Protein AF-A0A9E3A1I5-F1 (afdb_monomer)

Sequence (188 aa):
MTVARWSWLGDRLAIDVANTVRRRGWRYVELITSPEDLRTWLEHERNRLAIPAPVDAALVSRFLPVRDHVLGVLRAAAAGEGLPAAEVRAINELAIAAPTVRLLGSRPGHQLTWPVTAADPATRLCADIAAATIDLLTGSDATAVALCDAPGCGQLYLRGRPNQQWCNPHCGTRARSQRHAERLSGQT

Secondary structure (DSSP, 8-state):
--PPTTTT--S-HHHHHHTTEEEETTEEEES--SHHHHHHHHHHTTTTSPPPSS--HHHHHHHHHHHHHHHHHHHHHHHTPPPPHHHHHHHHHHHHHS-EEEEE-SSTT-EEEEESS---HHHHHHHHHHHHHHHHHHSTTGGGEEE--STT---EEE-SSTT--SSSHHHHHHHHHHHHHHHHHT--

Mean predicted aligned error: 4.44 Å

Radius of gyration: 18.32 Å; Cα contacts (8 Å, |Δi|>4): 251; chains: 1; bounding box: 61×36×47 Å

Structure (mmCIF, N/CA/C/O backbone):
data_AF-A0A9E3A1I5-F1
#
_entry.id   AF-A0A9E3A1I5-F1
#
loop_
_atom_site.group_PDB
_atom_site.id
_atom_site.type_symbol
_atom_site.label_atom_id
_atom_site.label_alt_id
_atom_site.label_comp_id
_atom_site.label_asym_id
_atom_site.label_entity_id
_atom_site.label_seq_id
_atom_site.pdbx_PDB_ins_code
_atom_site.Cartn_x
_atom_site.Cartn_y
_atom_site.Cartn_z
_atom_site.occupancy
_atom_site.B_iso_or_equiv
_atom_site.auth_seq_id
_atom_site.auth_comp_id
_atom_site.auth_asym_id
_atom_site.auth_atom_id
_atom_site.pdbx_PDB_model_num
ATOM 1 N N . MET A 1 1 ? -20.176 18.904 -4.823 1.00 37.84 1 MET A N 1
ATOM 2 C CA . MET A 1 1 ? -18.699 18.849 -4.802 1.00 37.84 1 MET A CA 1
ATOM 3 C C . MET A 1 1 ? -18.282 17.401 -4.975 1.00 37.84 1 MET A C 1
ATOM 5 O O . MET A 1 1 ? -18.520 16.603 -4.076 1.00 37.84 1 MET A O 1
ATOM 9 N N . THR A 1 2 ? -17.762 17.035 -6.144 1.00 41.56 2 THR A N 1
ATOM 10 C CA . THR A 1 2 ? -17.243 15.685 -6.397 1.00 41.56 2 THR A CA 1
ATOM 11 C C . THR A 1 2 ? -16.003 15.498 -5.530 1.00 41.56 2 THR A C 1
ATOM 13 O O . THR A 1 2 ? -15.029 16.227 -5.695 1.00 41.56 2 THR A O 1
ATOM 16 N N . VAL A 1 3 ? -16.055 14.593 -4.552 1.00 57.12 3 VAL A N 1
ATOM 17 C CA . VAL A 1 3 ? -14.871 14.239 -3.759 1.00 57.12 3 VAL A CA 1
ATOM 18 C C . VAL A 1 3 ? -13.841 13.675 -4.732 1.00 57.12 3 VAL A C 1
ATOM 20 O O . VAL A 1 3 ? -14.154 12.734 -5.464 1.00 57.12 3 VAL A O 1
ATOM 23 N N . ALA A 1 4 ? -12.653 14.281 -4.787 1.00 70.81 4 ALA A N 1
ATOM 24 C CA . ALA A 1 4 ? -11.596 13.828 -5.679 1.00 70.81 4 ALA A CA 1
ATOM 25 C C . ALA A 1 4 ? -11.301 12.343 -5.420 1.00 70.81 4 ALA A C 1
ATOM 27 O O . ALA A 1 4 ? -11.264 11.883 -4.274 1.00 70.81 4 ALA A O 1
ATOM 28 N N . ARG A 1 5 ? -11.122 11.570 -6.493 1.00 79.56 5 ARG A N 1
ATOM 29 C CA . ARG A 1 5 ? -10.737 10.164 -6.378 1.00 79.56 5 ARG A CA 1
ATOM 30 C C . ARG A 1 5 ? -9.429 10.079 -5.581 1.00 79.56 5 ARG A C 1
ATOM 32 O O . ARG A 1 5 ? -8.553 10.913 -5.778 1.00 79.56 5 ARG A O 1
ATOM 39 N N . TRP A 1 6 ? -9.332 9.110 -4.670 1.00 87.69 6 TRP A N 1
ATOM 40 C CA . TRP A 1 6 ? -8.178 8.909 -3.778 1.00 87.69 6 TRP A CA 1
ATOM 41 C C . TRP A 1 6 ? -7.951 9.983 -2.705 1.00 87.69 6 TRP A C 1
ATOM 43 O O . TRP A 1 6 ? -6.981 9.891 -1.970 1.00 87.69 6 TRP A O 1
ATOM 53 N N . SER A 1 7 ? -8.863 10.942 -2.504 1.00 83.31 7 SER A N 1
ATOM 54 C CA . SER A 1 7 ? -8.684 12.027 -1.516 1.00 83.31 7 SER A CA 1
ATOM 55 C C . SER A 1 7 ? -8.570 11.587 -0.046 1.00 83.31 7 SER A C 1
ATOM 57 O O . SER A 1 7 ? -8.461 12.431 0.837 1.00 83.31 7 SER A O 1
ATOM 59 N N . TRP A 1 8 ? -8.734 10.296 0.240 1.00 83.44 8 TRP A N 1
ATOM 60 C CA . TRP A 1 8 ? -8.582 9.711 1.573 1.00 83.44 8 TRP A CA 1
ATOM 61 C C . TRP A 1 8 ? -7.213 9.052 1.781 1.00 83.44 8 TRP A C 1
ATOM 63 O O . TRP A 1 8 ? -6.978 8.518 2.862 1.00 83.44 8 TRP A O 1
ATOM 73 N N . LEU A 1 9 ? -6.376 9.019 0.742 1.00 87.94 9 LEU A N 1
ATOM 74 C CA . LEU A 1 9 ? -5.001 8.535 0.782 1.00 87.94 9 LEU A CA 1
ATOM 75 C C . LEU A 1 9 ? -4.050 9.665 1.201 1.00 87.94 9 LEU A C 1
ATOM 77 O O . LEU A 1 9 ? -4.444 10.834 1.259 1.00 87.94 9 LEU A O 1
ATOM 81 N N . GLY A 1 10 ? -2.805 9.303 1.504 1.00 86.06 10 GLY A N 1
ATOM 82 C CA . GLY A 1 10 ? -1.759 10.235 1.937 1.00 86.06 10 GLY A CA 1
ATOM 83 C C . GLY A 1 10 ? -0.914 9.730 3.107 1.00 86.06 10 GLY A C 1
ATOM 84 O O . GLY A 1 10 ? -0.158 10.511 3.685 1.00 86.06 10 GLY A O 1
ATOM 85 N N . ASP A 1 11 ? -1.053 8.453 3.471 1.00 91.50 11 ASP A N 1
ATOM 86 C CA . ASP A 1 11 ? -0.250 7.793 4.501 1.00 91.50 11 ASP A CA 1
ATOM 87 C C . ASP A 1 11 ? 1.075 7.275 3.892 1.00 91.50 11 ASP A C 1
ATOM 89 O O . ASP A 1 11 ? 1.616 7.838 2.941 1.00 91.50 11 ASP A O 1
ATOM 93 N N . ARG A 1 12 ? 1.676 6.212 4.438 1.00 96.19 12 ARG A N 1
ATOM 94 C CA . ARG A 1 12 ? 2.795 5.511 3.786 1.00 96.19 12 ARG A CA 1
ATOM 95 C C . ARG A 1 12 ? 2.299 4.762 2.547 1.00 96.19 12 ARG A C 1
ATOM 97 O O . ARG A 1 12 ? 1.188 4.242 2.551 1.00 96.19 12 ARG A O 1
ATOM 104 N N . LEU A 1 13 ? 3.152 4.626 1.526 1.00 97.81 13 LEU A N 1
ATOM 105 C CA . LEU A 1 13 ? 2.779 4.010 0.244 1.00 97.81 13 LEU A CA 1
ATOM 106 C C . LEU A 1 13 ? 2.103 2.638 0.410 1.00 97.81 13 LEU A C 1
ATOM 108 O O . LEU A 1 13 ? 1.086 2.381 -0.219 1.00 97.81 13 LEU A O 1
ATOM 112 N N . ALA A 1 14 ? 2.621 1.774 1.287 1.00 98.44 14 ALA A N 1
ATOM 113 C CA . ALA A 1 14 ? 2.035 0.456 1.534 1.00 98.44 14 ALA A CA 1
ATOM 114 C C . ALA A 1 14 ? 0.583 0.527 2.057 1.00 98.44 14 ALA A C 1
ATOM 116 O O . ALA A 1 14 ? -0.264 -0.274 1.661 1.00 98.44 14 ALA A O 1
ATOM 117 N N . ILE A 1 15 ? 0.268 1.515 2.902 1.00 98.25 15 ILE A N 1
ATOM 118 C CA . ILE A 1 15 ? -1.100 1.757 3.384 1.00 98.25 15 ILE A CA 1
ATOM 119 C C . ILE A 1 15 ? -1.977 2.264 2.241 1.00 98.25 15 ILE A C 1
ATOM 121 O O . ILE A 1 15 ? -3.103 1.793 2.081 1.00 98.25 15 ILE A O 1
ATOM 125 N N . ASP A 1 16 ? -1.461 3.181 1.423 1.00 97.75 16 ASP A N 1
ATOM 126 C CA . ASP A 1 16 ? -2.210 3.737 0.298 1.00 97.75 16 ASP A CA 1
ATOM 127 C C . ASP A 1 16 ? -2.512 2.677 -0.776 1.00 97.75 16 ASP A C 1
ATOM 129 O O . ASP A 1 16 ? -3.638 2.616 -1.273 1.00 97.75 16 ASP A O 1
ATOM 133 N N . VAL A 1 17 ? -1.565 1.765 -1.041 1.00 98.25 17 VAL A N 1
ATOM 134 C CA . VAL A 1 17 ? -1.762 0.556 -1.860 1.00 98.25 17 VAL A CA 1
ATOM 135 C C . VAL A 1 17 ? -2.887 -0.302 -1.285 1.00 98.25 17 VAL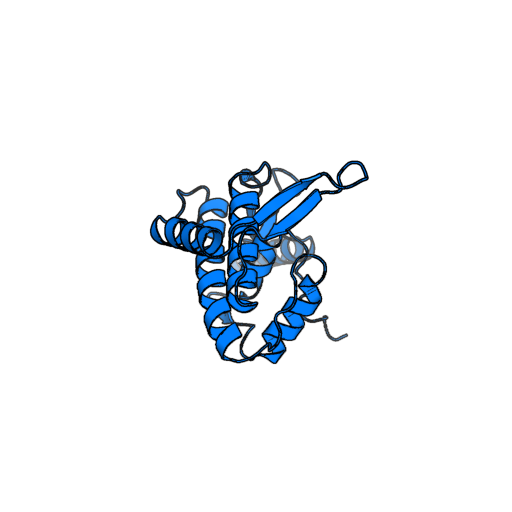 A C 1
ATOM 137 O O . VAL A 1 17 ? -3.849 -0.609 -1.990 1.00 98.25 17 VAL A O 1
ATOM 140 N N . ALA A 1 18 ? -2.816 -0.666 -0.001 1.00 97.62 18 ALA A N 1
ATOM 141 C CA . ALA A 1 18 ? -3.824 -1.510 0.640 1.00 97.62 18 ALA A CA 1
ATOM 142 C C . ALA A 1 18 ? -5.220 -0.860 0.669 1.00 97.62 18 ALA A C 1
ATOM 144 O O . ALA A 1 18 ? -6.232 -1.556 0.604 1.00 97.62 18 ALA A O 1
ATOM 145 N N . ASN A 1 19 ? -5.288 0.472 0.716 1.00 96.62 19 ASN A N 1
ATOM 146 C CA . ASN A 1 19 ? -6.527 1.250 0.714 1.00 96.62 19 ASN A CA 1
ATOM 147 C C . ASN A 1 19 ? -7.083 1.551 -0.693 1.00 96.62 19 ASN A C 1
ATOM 149 O O . ASN A 1 19 ? -8.077 2.285 -0.809 1.00 96.62 19 ASN A O 1
ATOM 153 N N . THR A 1 20 ? -6.509 0.968 -1.754 1.00 96.25 20 THR A N 1
ATOM 154 C CA . THR A 1 20 ? -7.151 0.921 -3.083 1.00 96.25 20 THR A CA 1
ATOM 155 C C . THR A 1 20 ? -8.377 0.008 -3.106 1.00 96.25 20 THR A C 1
ATOM 157 O O . THR A 1 20 ? -9.238 0.164 -3.965 1.00 96.25 20 THR A O 1
ATOM 160 N N . VAL A 1 21 ? -8.548 -0.849 -2.095 1.00 92.88 21 VAL A N 1
ATOM 161 C CA . VAL A 1 21 ? -9.819 -1.512 -1.795 1.00 92.88 21 VAL A CA 1
ATOM 162 C C . VAL A 1 21 ? -10.472 -0.883 -0.581 1.00 92.88 21 VAL A C 1
ATOM 164 O O . VAL A 1 21 ? -9.821 -0.548 0.409 1.00 92.88 21 VAL A O 1
ATOM 167 N N . ARG A 1 22 ? -11.795 -0.725 -0.627 1.00 87.62 22 ARG A N 1
ATOM 168 C CA . ARG A 1 22 ? -12.538 -0.089 0.466 1.00 87.62 22 ARG A CA 1
ATOM 169 C C . ARG A 1 22 ? -13.558 -1.013 1.076 1.00 87.62 22 ARG A C 1
ATOM 171 O O . ARG A 1 22 ? -14.349 -1.632 0.375 1.00 87.62 22 ARG A O 1
ATOM 178 N N . ARG A 1 23 ? -13.626 -1.017 2.403 1.00 84.19 23 ARG A N 1
ATOM 179 C CA . ARG A 1 23 ? -14.747 -1.627 3.108 1.00 84.19 23 ARG A CA 1
ATOM 180 C C . ARG A 1 23 ? -15.989 -0.738 2.970 1.00 84.19 23 ARG A C 1
ATOM 182 O O . ARG A 1 23 ? -15.947 0.456 3.251 1.00 84.19 23 ARG A O 1
ATOM 189 N N . ARG A 1 24 ? -17.107 -1.326 2.548 1.00 81.12 24 ARG A N 1
ATOM 190 C CA . ARG A 1 24 ? -18.456 -0.749 2.589 1.00 81.12 24 ARG A CA 1
ATOM 191 C C . ARG A 1 24 ? -19.369 -1.722 3.330 1.00 81.12 24 ARG A C 1
ATOM 193 O O . ARG A 1 24 ? -19.697 -2.795 2.826 1.00 81.12 24 ARG A O 1
ATOM 200 N N . GLY A 1 25 ? -19.739 -1.371 4.561 1.00 79.75 25 GLY A N 1
ATOM 201 C CA . GLY A 1 25 ? -20.407 -2.307 5.469 1.00 79.75 25 GLY A CA 1
ATOM 202 C C . GLY A 1 25 ? -19.498 -3.499 5.786 1.00 79.75 25 GLY A C 1
ATOM 203 O O . GLY A 1 25 ? -18.413 -3.313 6.335 1.00 79.75 25 GLY A O 1
ATOM 204 N N . TRP A 1 26 ? -19.922 -4.708 5.418 1.00 73.44 26 TRP A N 1
ATOM 205 C CA . TRP A 1 26 ? -19.154 -5.952 5.587 1.00 73.44 26 TRP A CA 1
ATOM 206 C C . TRP A 1 26 ? -18.423 -6.413 4.322 1.00 73.44 26 TRP A C 1
ATOM 208 O O . TRP A 1 26 ? -17.750 -7.437 4.343 1.00 73.44 26 TRP A O 1
ATOM 218 N N . ARG A 1 27 ? -18.549 -5.676 3.212 1.00 82.44 27 ARG A N 1
ATOM 219 C CA . ARG A 1 27 ? -17.971 -6.061 1.920 1.00 82.44 27 ARG A CA 1
ATOM 220 C C . ARG A 1 27 ? -16.782 -5.181 1.575 1.00 82.44 27 ARG A C 1
ATOM 222 O O . ARG A 1 27 ? -16.821 -3.975 1.806 1.00 82.44 27 ARG A O 1
ATOM 229 N N . TYR A 1 28 ? -15.749 -5.776 0.994 1.00 83.75 28 TYR A N 1
ATOM 230 C CA . TYR A 1 28 ? -14.668 -5.038 0.352 1.00 83.75 28 TYR A CA 1
ATOM 231 C C . TYR A 1 28 ? -15.035 -4.780 -1.111 1.00 83.75 28 TYR A C 1
ATOM 233 O O . TYR A 1 28 ? -15.529 -5.669 -1.798 1.00 83.75 28 TYR A O 1
ATOM 241 N N . VAL A 1 29 ? -14.855 -3.539 -1.551 1.00 90.94 29 VAL A N 1
ATOM 242 C CA . VAL A 1 29 ? -15.164 -3.054 -2.894 1.00 90.94 29 VAL A CA 1
ATOM 243 C C . VAL A 1 29 ? -13.854 -2.687 -3.567 1.00 90.94 29 VAL A C 1
ATOM 245 O O . VAL A 1 29 ? -13.142 -1.806 -3.076 1.00 90.94 29 VAL A O 1
ATOM 248 N N . GLU A 1 30 ? -13.562 -3.376 -4.666 1.00 94.25 30 GLU A N 1
ATOM 249 C CA . GLU A 1 30 ? -12.444 -3.068 -5.555 1.00 94.25 30 GLU A CA 1
ATOM 250 C C . GLU A 1 30 ? -12.663 -1.706 -6.224 1.00 94.25 30 GLU A C 1
ATOM 252 O O . GLU A 1 30 ? -13.766 -1.418 -6.695 1.00 94.25 30 GLU A O 1
ATOM 257 N N . LEU A 1 31 ? -11.634 -0.857 -6.241 1.00 95.00 31 LEU A N 1
ATOM 258 C CA . LEU A 1 31 ? -11.683 0.459 -6.889 1.00 95.00 31 LEU A CA 1
ATOM 259 C C . LEU A 1 31 ? -10.774 0.558 -8.114 1.00 95.00 31 LEU A C 1
ATOM 261 O O . LEU A 1 31 ? -10.863 1.553 -8.835 1.00 95.00 31 LEU A O 1
ATOM 265 N N . ILE A 1 32 ? -9.910 -0.429 -8.337 1.00 96.62 32 ILE A N 1
ATOM 266 C CA . ILE A 1 32 ? -9.092 -0.602 -9.531 1.00 96.62 32 ILE A CA 1
ATOM 267 C C . ILE A 1 32 ? -9.750 -1.680 -10.396 1.00 96.62 32 ILE A C 1
ATOM 269 O O . ILE A 1 32 ? -9.406 -2.857 -10.346 1.00 96.62 32 ILE A O 1
ATOM 273 N N . THR A 1 33 ? -10.749 -1.269 -11.174 1.00 95.50 33 THR A N 1
ATOM 274 C CA . THR A 1 33 ? -11.531 -2.159 -12.053 1.00 95.50 33 THR A CA 1
ATOM 275 C C . THR A 1 33 ? -11.106 -2.072 -13.517 1.00 95.50 33 THR A C 1
ATOM 277 O O . THR A 1 33 ? -11.524 -2.880 -14.343 1.00 95.50 33 THR A O 1
ATOM 280 N N . SER A 1 34 ? -10.265 -1.092 -13.846 1.00 96.62 34 SER A N 1
ATOM 281 C CA . SER A 1 34 ? -9.776 -0.818 -15.191 1.00 96.62 34 SER A CA 1
ATOM 282 C C . SER A 1 34 ? -8.353 -0.239 -15.165 1.00 96.62 34 SER A C 1
ATOM 284 O O . SER A 1 34 ? -7.902 0.265 -14.132 1.00 96.62 34 SER A O 1
ATOM 286 N N . PRO A 1 35 ? -7.637 -0.238 -16.303 1.00 98.12 35 PRO A N 1
ATOM 287 C CA . PRO A 1 35 ? -6.328 0.410 -16.398 1.00 98.12 35 PRO A CA 1
ATOM 288 C C . PRO A 1 35 ? -6.363 1.916 -16.109 1.00 98.12 35 PRO A C 1
ATOM 290 O O . PRO A 1 35 ? -5.408 2.457 -15.560 1.00 98.12 35 PRO A O 1
ATOM 293 N N . GLU A 1 36 ? -7.467 2.598 -16.428 1.00 97.19 36 GLU A N 1
ATOM 294 C CA . GLU A 1 36 ? -7.631 4.031 -16.143 1.00 97.19 36 GLU A CA 1
ATOM 295 C C . GLU A 1 36 ? -7.731 4.308 -14.637 1.00 97.19 36 GLU A C 1
ATOM 297 O O . GLU A 1 36 ? -7.201 5.300 -14.131 1.00 97.19 36 GLU A O 1
ATOM 302 N N . ASP A 1 37 ? -8.349 3.389 -13.892 1.00 96.88 37 ASP A N 1
ATOM 303 C CA . ASP A 1 37 ? -8.403 3.457 -12.435 1.00 96.88 37 ASP A CA 1
ATOM 304 C C . ASP A 1 37 ? -7.004 3.371 -11.821 1.00 96.88 37 ASP A C 1
ATOM 306 O O . ASP A 1 37 ? -6.652 4.188 -10.964 1.00 96.88 37 ASP A O 1
ATOM 310 N N . LEU A 1 38 ? -6.203 2.411 -12.301 1.00 97.69 38 LEU A N 1
ATOM 311 C CA . LEU A 1 38 ? -4.818 2.239 -11.875 1.00 97.69 38 LEU A CA 1
ATOM 312 C C . LEU A 1 38 ? -3.964 3.440 -12.268 1.00 97.69 38 LEU A C 1
ATOM 314 O O . LEU A 1 38 ? -3.196 3.925 -11.445 1.00 97.69 38 LEU A O 1
ATOM 318 N N . ARG A 1 39 ? -4.136 3.9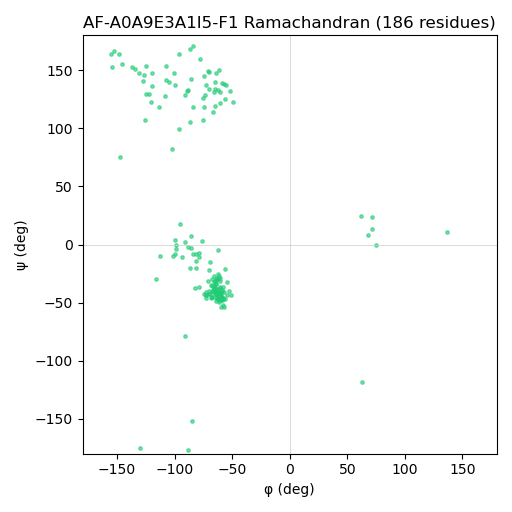70 -13.484 1.00 97.56 39 ARG A N 1
ATOM 319 C CA . ARG A 1 39 ? -3.442 5.179 -13.941 1.00 97.56 39 ARG A CA 1
ATOM 320 C C . ARG A 1 39 ? -3.732 6.363 -13.029 1.00 97.56 39 ARG A C 1
ATOM 322 O O . ARG A 1 39 ? -2.806 7.036 -12.595 1.00 97.56 39 ARG A O 1
ATOM 329 N N . THR A 1 40 ? -5.002 6.580 -12.689 1.00 96.88 40 THR A N 1
ATOM 330 C CA . THR A 1 40 ? -5.405 7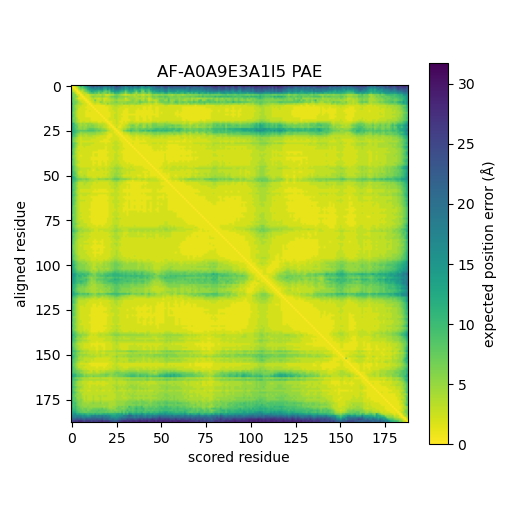.681 -11.803 1.00 96.88 40 THR A CA 1
ATOM 331 C C . THR A 1 40 ? -4.792 7.532 -10.407 1.00 96.88 40 THR A C 1
ATOM 333 O O . THR A 1 40 ? -4.420 8.526 -9.789 1.00 96.88 40 THR A O 1
ATOM 336 N N . TRP A 1 41 ? -4.698 6.303 -9.888 1.00 97.31 41 TRP A N 1
ATOM 337 C CA . TRP A 1 41 ? -4.023 6.041 -8.614 1.00 97.31 41 TRP A CA 1
ATOM 338 C C . TRP A 1 41 ? -2.506 6.257 -8.715 1.00 97.31 41 TRP A C 1
ATOM 340 O O . TRP A 1 41 ? -1.940 6.966 -7.893 1.00 97.31 41 TRP A O 1
ATOM 350 N N . LEU A 1 42 ? -1.850 5.751 -9.761 1.00 97.38 42 LEU A N 1
ATOM 351 C CA . LEU A 1 42 ? -0.415 5.955 -9.988 1.00 97.38 42 LEU A CA 1
ATOM 352 C C . LEU A 1 42 ? -0.050 7.439 -10.143 1.00 97.38 42 LEU A C 1
ATOM 354 O O . LEU A 1 42 ? 0.980 7.869 -9.638 1.00 97.38 42 LEU A O 1
ATOM 358 N N . GLU A 1 43 ? -0.907 8.239 -10.780 1.00 96.06 43 GLU A N 1
ATOM 359 C CA . GLU A 1 43 ? -0.735 9.695 -10.852 1.00 96.06 43 GLU A CA 1
ATOM 360 C C . GLU A 1 43 ? -0.861 10.372 -9.483 1.00 96.06 43 GLU A C 1
ATOM 362 O O . GLU A 1 43 ? -0.128 11.318 -9.197 1.00 96.06 43 GLU A O 1
ATOM 367 N N . HIS A 1 44 ? -1.735 9.876 -8.602 1.00 95.75 44 HIS A N 1
ATOM 368 C CA . HIS A 1 44 ? -1.777 10.325 -7.208 1.00 95.75 44 HIS A CA 1
ATOM 369 C C . HIS A 1 44 ? -0.470 9.983 -6.467 1.00 95.75 44 HIS A C 1
ATOM 371 O O . HIS A 1 44 ? 0.017 10.765 -5.652 1.00 95.75 44 HIS A O 1
ATOM 377 N N . GLU A 1 45 ? 0.138 8.850 -6.818 1.00 96.38 45 GLU A N 1
ATOM 378 C CA . GLU A 1 45 ? 1.359 8.304 -6.224 1.00 96.38 45 GLU A CA 1
ATOM 379 C C . GLU A 1 45 ? 2.670 8.742 -6.892 1.00 96.38 45 GLU A C 1
ATOM 381 O O . GLU A 1 45 ? 3.748 8.324 -6.466 1.00 96.38 45 GLU A O 1
ATOM 386 N N . ARG A 1 46 ? 2.621 9.609 -7.908 1.00 94.56 46 ARG A N 1
ATOM 387 C CA . ARG A 1 46 ? 3.758 9.949 -8.789 1.00 94.56 46 ARG A CA 1
ATOM 388 C C . ARG A 1 46 ? 5.020 10.474 -8.097 1.00 94.56 46 ARG A C 1
ATOM 390 O O . ARG A 1 46 ? 6.099 10.451 -8.677 1.00 94.56 46 ARG A O 1
ATOM 397 N N . ASN A 1 47 ? 4.892 10.985 -6.872 1.00 91.88 47 ASN A N 1
ATOM 398 C CA . ASN A 1 47 ? 6.030 11.454 -6.072 1.00 91.88 47 ASN A CA 1
ATOM 399 C C . ASN A 1 47 ? 6.764 10.308 -5.353 1.00 91.88 47 ASN A C 1
ATOM 401 O O . ASN A 1 47 ? 7.857 10.513 -4.830 1.00 91.88 47 ASN A O 1
ATOM 405 N N . ARG A 1 48 ? 6.148 9.124 -5.284 1.00 93.25 48 ARG A N 1
ATOM 406 C CA . ARG A 1 48 ? 6.636 7.925 -4.589 1.00 93.25 48 ARG A CA 1
ATOM 407 C C . ARG A 1 48 ? 6.916 6.774 -5.552 1.00 93.25 48 ARG A C 1
ATOM 409 O O . ARG A 1 48 ? 7.794 5.965 -5.272 1.00 93.25 48 ARG A O 1
ATOM 416 N N . LEU A 1 49 ? 6.193 6.713 -6.670 1.00 95.00 49 LEU A N 1
ATOM 417 C CA . LEU A 1 49 ? 6.300 5.658 -7.672 1.00 95.00 49 LEU A CA 1
ATOM 418 C C . LEU A 1 49 ? 6.518 6.228 -9.071 1.00 95.00 49 LEU A C 1
ATOM 420 O O . LEU A 1 49 ? 5.880 7.201 -9.472 1.00 95.00 49 LEU A O 1
ATOM 424 N N . ALA A 1 50 ? 7.374 5.561 -9.843 1.00 93.44 50 ALA A N 1
ATOM 425 C CA . ALA A 1 50 ? 7.418 5.757 -11.284 1.00 93.44 50 ALA A CA 1
ATOM 426 C C . ALA A 1 50 ? 6.178 5.115 -11.924 1.00 93.44 50 ALA A C 1
ATOM 428 O O . ALA A 1 50 ? 5.803 3.995 -11.576 1.00 93.44 50 ALA A O 1
ATOM 429 N N . ILE A 1 51 ? 5.558 5.810 -12.876 1.00 96.00 51 ILE A N 1
ATOM 430 C CA . ILE A 1 51 ? 4.381 5.309 -13.592 1.00 96.00 51 ILE A CA 1
ATOM 431 C C . ILE A 1 51 ? 4.858 4.419 -14.751 1.00 96.00 51 ILE A C 1
ATOM 433 O O . ILE A 1 51 ? 5.548 4.922 -15.642 1.00 96.00 51 ILE A O 1
ATOM 437 N N . PRO A 1 52 ? 4.515 3.116 -14.778 1.00 95.12 52 PRO A N 1
ATOM 438 C CA . PRO A 1 52 ? 4.871 2.245 -15.892 1.00 95.12 52 PRO A CA 1
ATOM 439 C C . PRO A 1 52 ? 4.190 2.676 -17.193 1.00 95.12 52 PRO A C 1
ATOM 441 O O . PRO A 1 52 ? 3.049 3.134 -17.188 1.00 95.12 52 PRO A O 1
ATOM 444 N N . ALA A 1 53 ? 4.864 2.459 -18.320 1.00 92.94 53 ALA A N 1
ATOM 445 C CA . ALA A 1 53 ? 4.275 2.597 -19.645 1.00 92.94 53 ALA A CA 1
ATOM 446 C C . ALA A 1 53 ? 4.379 1.251 -20.389 1.00 92.94 53 ALA A C 1
ATOM 448 O O . ALA A 1 53 ? 5.498 0.757 -20.549 1.00 92.94 53 ALA A O 1
ATOM 449 N N . PRO A 1 54 ? 3.259 0.658 -20.852 1.00 95.69 54 PRO A N 1
ATOM 450 C CA . PRO A 1 54 ? 1.873 1.123 -20.708 1.00 95.69 54 PRO A CA 1
ATOM 451 C C . PRO A 1 54 ? 1.263 0.845 -19.315 1.00 95.69 54 PRO A C 1
ATOM 453 O O . PRO A 1 54 ? 1.694 -0.052 -18.598 1.00 95.69 54 PRO A O 1
ATOM 456 N N . VAL A 1 55 ? 0.200 1.585 -18.967 1.00 97.94 55 VAL A N 1
ATOM 457 C CA . VAL A 1 55 ? -0.753 1.197 -17.906 1.00 97.94 55 VAL A CA 1
ATOM 458 C C . VAL A 1 55 ? -1.932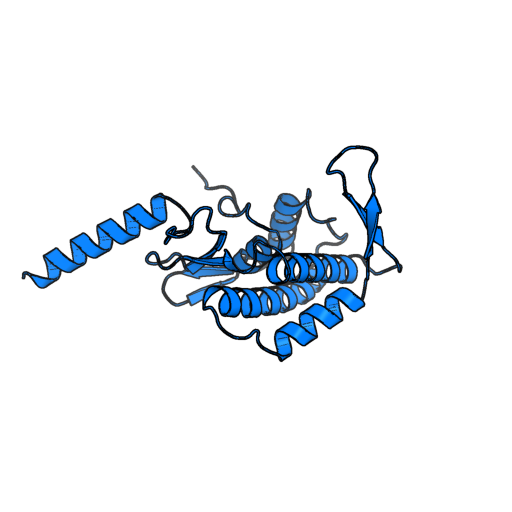 0.502 -18.580 1.00 97.94 55 VAL A C 1
ATOM 460 O O . VAL A 1 55 ? -2.791 1.178 -19.156 1.00 97.94 55 VAL A O 1
ATOM 463 N N . ASP A 1 56 ? -1.938 -0.830 -18.552 1.00 97.94 56 ASP A N 1
ATOM 464 C CA . ASP A 1 56 ? -2.885 -1.696 -19.258 1.00 97.94 56 ASP A CA 1
ATOM 465 C C . ASP A 1 56 ? -3.507 -2.769 -18.339 1.00 97.94 56 ASP A C 1
ATOM 467 O O . ASP A 1 56 ? -3.314 -2.771 -17.120 1.00 97.94 56 ASP A O 1
ATOM 471 N N . ALA A 1 57 ? -4.307 -3.672 -18.916 1.00 98.06 57 ALA A N 1
ATOM 472 C CA . ALA A 1 57 ? -4.978 -4.728 -18.159 1.00 98.06 57 ALA A CA 1
ATOM 473 C C . ALA A 1 57 ? -3.991 -5.734 -17.545 1.00 98.06 57 ALA A C 1
ATOM 475 O O . ALA A 1 57 ? -4.242 -6.235 -16.451 1.00 98.06 57 ALA A O 1
ATOM 476 N N . ALA A 1 58 ? -2.854 -5.992 -18.200 1.00 97.94 58 ALA A N 1
ATOM 477 C CA . ALA A 1 58 ? -1.830 -6.887 -17.675 1.00 97.94 58 ALA A CA 1
ATOM 478 C C . ALA A 1 58 ? -1.169 -6.292 -16.424 1.00 97.94 58 ALA A C 1
ATOM 480 O O . ALA A 1 58 ? -0.962 -7.004 -15.439 1.00 97.94 58 ALA A O 1
ATOM 481 N N . LEU A 1 59 ? -0.904 -4.981 -16.417 1.00 98.25 59 LEU A N 1
ATOM 482 C CA . LEU A 1 59 ? -0.405 -4.292 -15.229 1.00 98.25 59 LEU A CA 1
ATOM 483 C C . LEU A 1 59 ? -1.414 -4.347 -14.075 1.00 98.25 59 LEU A C 1
ATOM 485 O O . LEU A 1 59 ? -1.016 -4.611 -12.942 1.00 98.25 59 LEU A O 1
ATOM 489 N N . VAL A 1 60 ? -2.711 -4.168 -14.352 1.00 98.44 60 VAL A N 1
ATOM 490 C CA . VAL A 1 60 ? -3.769 -4.329 -13.337 1.00 98.44 60 VAL A CA 1
ATOM 491 C C . VAL A 1 60 ? -3.748 -5.743 -12.748 1.00 98.44 60 VAL A C 1
ATOM 493 O O . VAL A 1 60 ? -3.723 -5.894 -11.527 1.00 98.44 60 VAL A O 1
ATOM 496 N N . SER A 1 61 ? -3.673 -6.780 -13.588 1.00 97.75 61 SER A N 1
ATOM 497 C CA . SER A 1 61 ? -3.596 -8.175 -13.133 1.00 97.75 61 SER A CA 1
ATOM 498 C C . SER A 1 61 ? -2.346 -8.487 -12.304 1.00 97.75 61 SER A C 1
ATOM 500 O O . SER A 1 61 ? -2.393 -9.394 -11.479 1.00 97.75 61 SER A O 1
ATOM 502 N N . ARG A 1 62 ? -1.245 -7.742 -12.482 1.00 97.75 62 ARG A N 1
ATOM 503 C CA . ARG A 1 62 ? -0.042 -7.848 -11.634 1.00 97.75 62 ARG A CA 1
ATOM 504 C C . ARG A 1 62 ? -0.171 -7.045 -10.338 1.00 97.75 62 ARG A C 1
ATOM 506 O O . ARG A 1 62 ? 0.276 -7.510 -9.297 1.00 97.75 62 ARG A O 1
ATOM 513 N N . PHE A 1 63 ? -0.803 -5.874 -10.377 1.00 98.38 63 PHE A N 1
ATOM 514 C CA . PHE A 1 63 ? -0.970 -5.000 -9.214 1.00 98.38 63 PHE A CA 1
ATOM 515 C C . PHE A 1 63 ? -1.902 -5.595 -8.148 1.00 98.38 63 PHE A C 1
ATOM 517 O O . PHE A 1 63 ? -1.580 -5.550 -6.960 1.00 98.38 63 PHE A O 1
ATOM 524 N N . LEU A 1 64 ? -3.051 -6.156 -8.548 1.00 98.25 64 LEU A N 1
ATOM 525 C CA . LEU A 1 64 ? -4.079 -6.592 -7.592 1.00 98.25 64 LEU A CA 1
ATOM 526 C C . LEU A 1 64 ? -3.583 -7.665 -6.599 1.00 98.25 64 LEU A C 1
ATOM 528 O O . LEU A 1 64 ? -3.807 -7.460 -5.402 1.00 98.25 64 LEU A O 1
ATOM 532 N N . PRO A 1 65 ? -2.864 -8.730 -7.020 1.00 98.19 65 PRO A N 1
ATOM 533 C CA . PRO A 1 65 ? -2.296 -9.710 -6.091 1.00 98.19 65 PRO A CA 1
ATOM 534 C C . PRO A 1 65 ? -1.253 -9.112 -5.141 1.00 98.19 65 PRO A C 1
ATOM 536 O O . PRO A 1 65 ? 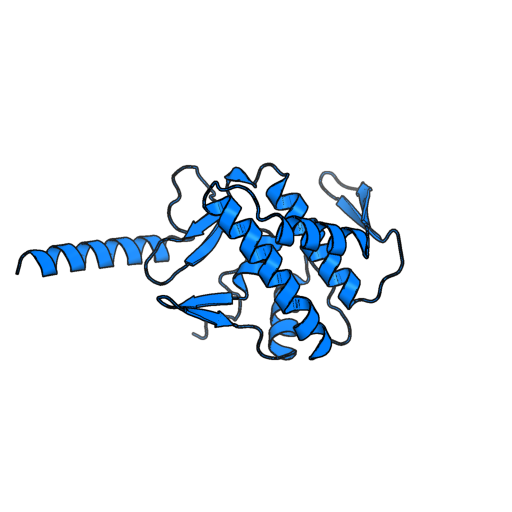-1.257 -9.413 -3.950 1.00 98.19 65 PRO A O 1
ATOM 539 N N . VAL A 1 66 ? -0.390 -8.212 -5.637 1.00 98.69 66 VAL A N 1
ATOM 540 C CA . VAL A 1 66 ? 0.594 -7.505 -4.796 1.00 98.69 66 VAL A CA 1
ATOM 541 C C . VAL A 1 66 ? -0.125 -6.720 -3.704 1.00 98.69 66 VAL A C 1
ATOM 543 O O . VAL A 1 66 ? 0.223 -6.821 -2.528 1.00 98.69 66 VAL A O 1
ATOM 546 N N . ARG A 1 67 ? -1.176 -5.984 -4.079 1.00 98.44 67 ARG A N 1
ATOM 547 C CA . ARG A 1 67 ? -2.024 -5.263 -3.131 1.00 98.44 67 ARG A CA 1
ATOM 548 C C . ARG A 1 67 ? -2.659 -6.201 -2.108 1.00 98.44 67 ARG A C 1
ATOM 550 O O . ARG A 1 67 ? -2.717 -5.827 -0.939 1.00 98.44 67 ARG A O 1
ATOM 557 N N . ASP A 1 68 ? -3.123 -7.384 -2.502 1.00 98.25 68 ASP A N 1
ATOM 558 C CA . ASP A 1 68 ? -3.733 -8.343 -1.572 1.00 98.25 68 ASP A CA 1
ATOM 559 C C . ASP A 1 68 ? -2.723 -8.869 -0.543 1.00 98.25 68 ASP A C 1
ATOM 561 O O . ASP A 1 68 ? -3.042 -8.921 0.647 1.00 98.25 68 ASP A O 1
ATOM 565 N N . HIS A 1 69 ? -1.483 -9.154 -0.957 1.00 98.75 69 HIS A N 1
ATOM 566 C CA . HIS A 1 69 ? -0.406 -9.506 -0.027 1.00 98.75 69 HIS A CA 1
ATOM 567 C C . HIS A 1 69 ? -0.107 -8.371 0.959 1.00 98.75 69 HIS A C 1
ATOM 569 O O . HIS A 1 69 ? -0.042 -8.607 2.167 1.00 98.75 69 HIS A O 1
ATOM 575 N N . VAL A 1 70 ? 0.007 -7.132 0.463 1.00 98.81 70 VAL A N 1
ATOM 576 C CA . VAL A 1 70 ? 0.225 -5.935 1.295 1.00 98.81 70 VAL A CA 1
ATOM 577 C C . VAL A 1 70 ? -0.920 -5.766 2.298 1.00 98.81 70 VAL A C 1
ATOM 579 O O . VAL A 1 70 ? -0.698 -5.590 3.494 1.00 98.81 70 VAL A O 1
ATOM 582 N N . LEU A 1 71 ? -2.165 -5.874 1.838 1.00 97.94 71 LEU A N 1
ATOM 583 C CA . LEU A 1 71 ? -3.351 -5.776 2.683 1.00 97.94 71 LEU A CA 1
ATOM 584 C C . LEU A 1 71 ? -3.373 -6.853 3.776 1.00 97.94 71 LEU A C 1
ATOM 586 O O . LEU A 1 71 ? -3.739 -6.545 4.912 1.00 97.94 71 LEU A O 1
ATOM 590 N N . GLY A 1 72 ? -2.982 -8.087 3.451 1.00 97.81 72 GLY A N 1
ATOM 591 C CA . GLY A 1 72 ? -2.892 -9.198 4.398 1.00 97.81 72 GLY A CA 1
ATOM 592 C C . GLY A 1 72 ? -1.916 -8.910 5.538 1.00 97.81 72 GLY A C 1
ATOM 593 O O . GLY A 1 72 ? -2.310 -8.935 6.707 1.00 97.81 72 GLY A O 1
ATOM 594 N N . VAL A 1 73 ? -0.670 -8.548 5.213 1.00 98.75 73 VAL A N 1
ATOM 595 C CA . VAL A 1 73 ? 0.343 -8.258 6.243 1.00 98.75 73 VAL A CA 1
ATOM 596 C C . VAL A 1 73 ? 0.007 -7.017 7.067 1.00 98.75 73 VAL A C 1
ATOM 598 O O . VAL A 1 73 ? 0.204 -7.025 8.280 1.00 98.75 73 VAL A O 1
ATOM 601 N N . LEU A 1 74 ? -0.563 -5.970 6.458 1.00 98.50 74 LEU A N 1
ATOM 602 C CA . LEU A 1 74 ? -0.936 -4.761 7.196 1.00 98.50 74 LEU A CA 1
ATOM 603 C C . LEU A 1 74 ? -2.136 -4.981 8.121 1.00 98.50 74 LEU A C 1
ATOM 605 O O . LEU A 1 74 ? -2.203 -4.361 9.181 1.00 98.50 74 LEU A O 1
ATOM 609 N N . ARG A 1 75 ? -3.071 -5.871 7.767 1.00 96.94 75 ARG A N 1
ATOM 610 C CA . ARG A 1 75 ? -4.159 -6.263 8.676 1.00 96.94 75 ARG A CA 1
ATOM 611 C C . ARG A 1 75 ? -3.646 -7.047 9.873 1.00 96.94 75 ARG A C 1
ATOM 613 O O . ARG A 1 75 ? -4.045 -6.722 10.986 1.00 96.94 75 ARG A O 1
ATOM 620 N N . ALA A 1 76 ? -2.760 -8.018 9.651 1.00 98.06 76 ALA A N 1
ATOM 621 C CA . ALA A 1 76 ? -2.139 -8.767 10.740 1.00 98.06 76 ALA A CA 1
ATOM 622 C C . ALA A 1 76 ? -1.366 -7.826 11.679 1.00 98.06 76 ALA A C 1
ATOM 624 O O . ALA A 1 76 ? -1.581 -7.842 12.889 1.00 98.06 76 ALA A O 1
ATOM 625 N N . ALA A 1 77 ? -0.570 -6.908 11.118 1.00 97.94 77 ALA A N 1
ATOM 626 C CA . ALA A 1 77 ? 0.134 -5.890 11.895 1.00 97.94 77 ALA A CA 1
ATOM 627 C C . ALA A 1 77 ? -0.827 -4.990 12.695 1.00 97.94 77 ALA A C 1
ATOM 629 O O . ALA A 1 77 ? -0.621 -4.772 13.888 1.00 97.94 77 ALA A O 1
ATOM 630 N N . ALA A 1 78 ? -1.913 -4.514 12.076 1.00 96.75 78 ALA A N 1
ATOM 631 C CA . ALA A 1 78 ? -2.926 -3.701 12.752 1.00 96.75 78 ALA A CA 1
ATOM 632 C C . ALA A 1 78 ? -3.646 -4.446 13.890 1.00 96.75 78 ALA A C 1
ATOM 634 O O . ALA A 1 78 ? -4.091 -3.806 14.845 1.00 96.75 78 ALA A O 1
ATOM 635 N N . ALA A 1 79 ? -3.774 -5.771 13.781 1.00 96.12 79 ALA A N 1
ATOM 636 C CA . ALA A 1 79 ? -4.358 -6.643 14.796 1.00 96.12 79 ALA A CA 1
ATOM 637 C C . ALA A 1 79 ? -3.358 -7.055 15.896 1.00 96.12 79 ALA A C 1
ATOM 639 O O . ALA A 1 79 ? -3.766 -7.638 16.897 1.00 96.12 79 ALA A O 1
ATOM 640 N N . GLY A 1 80 ? -2.066 -6.735 15.746 1.00 95.75 80 GLY A N 1
ATOM 641 C CA . GLY A 1 80 ? -1.014 -7.199 16.656 1.00 95.75 80 GLY A CA 1
ATOM 642 C C . GLY A 1 80 ? -0.711 -8.695 16.518 1.00 95.75 80 GLY A C 1
ATOM 643 O O . GLY A 1 80 ? -0.233 -9.318 17.463 1.00 95.75 80 GLY A O 1
ATOM 644 N N . GLU A 1 81 ? -1.012 -9.274 15.357 1.00 97.12 81 GLU A N 1
ATOM 645 C CA . GLU A 1 81 ? -0.839 -10.693 15.051 1.00 97.12 81 GLU A CA 1
ATOM 646 C C . GLU A 1 81 ? 0.483 -10.955 14.310 1.00 97.12 81 GLU A C 1
ATOM 648 O O . GLU A 1 81 ? 1.113 -10.052 13.753 1.00 97.12 81 GLU A O 1
ATOM 653 N N . GLY A 1 82 ? 0.906 -12.222 14.279 1.00 97.62 82 GLY A N 1
ATOM 654 C CA . GLY A 1 82 ? 2.040 -12.649 13.461 1.00 97.62 82 GLY A CA 1
ATOM 655 C C . GLY A 1 82 ? 1.746 -12.495 11.966 1.00 97.62 82 GLY A C 1
ATOM 656 O O . GLY A 1 82 ? 0.647 -12.804 11.508 1.00 97.62 82 GLY A O 1
ATOM 657 N N . LEU A 1 83 ? 2.737 -12.035 11.194 1.00 98.44 83 LEU A N 1
ATOM 658 C CA . LEU A 1 83 ? 2.567 -11.832 9.755 1.00 98.44 83 LEU A CA 1
ATOM 659 C C . LEU A 1 83 ? 2.340 -13.175 9.029 1.00 98.44 83 LEU A C 1
ATOM 661 O O . LEU A 1 83 ? 3.125 -14.108 9.227 1.00 98.44 83 LEU A O 1
ATOM 665 N N . PRO A 1 84 ? 1.318 -13.279 8.159 1.00 98.69 84 PRO A N 1
ATOM 666 C CA . PRO A 1 84 ? 1.057 -14.482 7.377 1.00 98.69 84 PRO A CA 1
ATOM 667 C C . PRO A 1 84 ? 2.259 -14.911 6.521 1.00 98.69 84 PRO A C 1
ATOM 669 O O . PRO A 1 84 ? 2.802 -14.136 5.732 1.00 98.69 84 PRO A O 1
ATOM 672 N N . ALA A 1 85 ? 2.695 -16.164 6.679 1.00 98.50 85 ALA A N 1
ATOM 673 C CA . ALA A 1 85 ? 3.952 -16.641 6.100 1.00 98.50 85 ALA A CA 1
ATOM 674 C C . ALA A 1 85 ? 3.966 -16.651 4.559 1.00 98.50 85 ALA A C 1
ATOM 676 O O . ALA A 1 85 ? 5.025 -16.466 3.955 1.00 98.50 85 ALA A O 1
ATOM 677 N N . ALA A 1 86 ? 2.814 -16.875 3.917 1.00 98.56 86 ALA A N 1
ATOM 678 C CA . ALA A 1 86 ? 2.710 -16.879 2.460 1.00 98.56 86 ALA A CA 1
ATOM 679 C C . ALA A 1 86 ? 2.873 -15.462 1.887 1.00 98.56 86 ALA A C 1
ATOM 681 O O . ALA A 1 86 ? 3.614 -15.260 0.930 1.00 98.56 86 ALA A O 1
ATOM 682 N N . GLU A 1 87 ? 2.255 -14.471 2.520 1.00 98.69 87 GLU A N 1
ATOM 683 C CA . GLU A 1 87 ? 2.311 -13.065 2.144 1.00 98.69 87 GLU A CA 1
ATOM 684 C C . GLU A 1 87 ? 3.700 -12.478 2.411 1.00 98.69 87 GLU A C 1
ATOM 686 O O . GLU A 1 87 ? 4.230 -11.767 1.560 1.00 98.69 87 GLU A O 1
ATOM 691 N N . VAL A 1 88 ? 4.336 -12.835 3.535 1.00 98.81 88 VAL A N 1
ATOM 692 C CA . VAL A 1 88 ? 5.741 -12.478 3.809 1.00 98.81 88 VAL A CA 1
ATOM 693 C C . VAL A 1 88 ? 6.660 -13.016 2.714 1.00 98.81 88 VAL A C 1
ATOM 695 O O . VAL A 1 88 ? 7.511 -12.286 2.206 1.00 98.81 88 VAL A O 1
ATOM 698 N N . ARG A 1 89 ? 6.482 -14.282 2.316 1.00 98.81 89 ARG A N 1
ATOM 699 C CA . ARG A 1 89 ? 7.263 -14.884 1.230 1.00 98.81 89 ARG A CA 1
ATOM 700 C C . ARG A 1 89 ? 7.046 -14.141 -0.088 1.00 98.81 89 ARG A C 1
ATOM 702 O O . ARG A 1 89 ? 8.029 -13.752 -0.709 1.00 98.81 89 ARG A O 1
ATOM 709 N N . ALA A 1 90 ? 5.793 -13.900 -0.469 1.00 98.81 90 ALA A N 1
ATOM 710 C CA . ALA A 1 90 ? 5.455 -13.211 -1.711 1.00 98.81 90 ALA A CA 1
ATOM 711 C C . ALA A 1 90 ? 6.046 -11.793 -1.764 1.00 98.81 90 ALA A C 1
ATOM 713 O O . ALA A 1 90 ? 6.649 -11.412 -2.763 1.00 98.81 90 ALA A O 1
ATOM 714 N N . ILE A 1 91 ? 5.946 -11.021 -0.676 1.00 98.88 91 ILE A N 1
ATOM 715 C CA . ILE A 1 91 ? 6.540 -9.677 -0.586 1.00 98.88 91 ILE A CA 1
ATOM 716 C C . ILE A 1 91 ? 8.061 -9.739 -0.766 1.00 98.88 91 ILE A C 1
ATOM 718 O O . ILE A 1 91 ? 8.622 -8.954 -1.531 1.00 98.88 91 ILE A O 1
ATOM 722 N N . ASN A 1 92 ? 8.731 -10.690 -0.114 1.00 98.81 92 ASN A N 1
ATOM 723 C CA . ASN A 1 92 ? 10.177 -10.843 -0.254 1.00 98.81 92 ASN A CA 1
ATOM 724 C C . ASN A 1 92 ? 10.579 -11.238 -1.683 1.00 98.81 92 ASN A C 1
ATOM 726 O O . ASN A 1 92 ? 11.519 -10.666 -2.227 1.00 98.81 92 ASN A O 1
ATOM 730 N N . GLU A 1 93 ? 9.858 -12.164 -2.318 1.00 98.75 93 GLU A N 1
ATOM 731 C CA . GLU A 1 93 ? 10.097 -12.563 -3.713 1.00 98.75 93 GLU A CA 1
ATOM 732 C C . GLU A 1 93 ? 9.923 -11.383 -4.683 1.00 98.75 93 GLU A C 1
ATOM 734 O O . GLU A 1 93 ? 10.754 -11.184 -5.570 1.00 98.75 93 GLU A O 1
ATOM 739 N N . LEU A 1 94 ? 8.899 -10.548 -4.478 1.00 98.69 94 LEU A N 1
ATOM 740 C CA . LEU A 1 94 ? 8.673 -9.336 -5.271 1.00 98.69 94 LEU A CA 1
ATOM 741 C C . LEU A 1 94 ? 9.810 -8.321 -5.110 1.00 98.69 94 LEU A C 1
ATOM 743 O O . LEU A 1 94 ? 10.272 -7.764 -6.103 1.00 98.69 94 LEU A O 1
ATOM 747 N N . ALA A 1 95 ? 10.293 -8.100 -3.884 1.00 98.25 95 ALA A N 1
ATOM 748 C CA . ALA A 1 95 ? 11.422 -7.206 -3.630 1.00 98.25 95 ALA A CA 1
ATOM 749 C C . ALA A 1 95 ? 12.729 -7.730 -4.259 1.00 98.25 95 ALA A C 1
ATOM 751 O O . ALA A 1 95 ? 13.516 -6.954 -4.803 1.00 98.25 95 ALA A O 1
ATOM 752 N N . ILE A 1 96 ? 12.944 -9.051 -4.231 1.00 98.19 96 ILE A N 1
ATOM 753 C CA . ILE A 1 96 ? 14.101 -9.718 -4.851 1.00 98.19 96 ILE A CA 1
ATOM 754 C C . ILE A 1 96 ? 14.060 -9.626 -6.382 1.00 98.19 96 ILE A C 1
ATOM 756 O O . ILE A 1 96 ? 15.116 -9.593 -7.010 1.00 98.19 96 ILE A O 1
ATOM 760 N N . ALA A 1 97 ? 12.876 -9.569 -6.998 1.00 98.06 97 ALA A N 1
ATOM 761 C CA . ALA A 1 97 ? 12.735 -9.569 -8.455 1.00 98.06 97 ALA A CA 1
ATOM 762 C C . ALA A 1 97 ? 13.310 -8.312 -9.141 1.00 98.06 97 ALA A C 1
ATOM 764 O O . ALA A 1 97 ? 13.729 -8.385 -10.296 1.00 98.06 97 ALA A O 1
ATOM 765 N N . ALA A 1 98 ? 13.351 -7.167 -8.452 1.00 97.50 98 ALA A N 1
ATOM 766 C CA . ALA A 1 98 ? 13.978 -5.940 -8.952 1.00 97.50 98 ALA A CA 1
ATOM 767 C C . ALA A 1 98 ? 14.588 -5.121 -7.795 1.00 97.50 98 ALA A C 1
ATOM 769 O O . ALA A 1 98 ? 14.021 -4.106 -7.382 1.00 97.50 98 ALA A O 1
ATOM 770 N N . PRO A 1 99 ? 15.742 -5.550 -7.252 1.00 96.38 99 PRO A N 1
ATOM 771 C CA . PRO A 1 99 ? 16.317 -4.955 -6.060 1.00 96.38 99 PRO A CA 1
ATOM 772 C C . PRO A 1 99 ? 16.875 -3.558 -6.338 1.00 96.38 99 PRO A C 1
ATOM 774 O O . PRO A 1 99 ? 17.382 -3.247 -7.423 1.00 96.38 99 PRO A O 1
ATOM 777 N N . THR A 1 100 ? 16.833 -2.716 -5.309 1.00 94.31 100 THR A N 1
ATOM 778 C CA . THR A 1 100 ? 17.363 -1.352 -5.350 1.00 94.31 100 THR A CA 1
ATOM 779 C C . THR A 1 100 ? 18.330 -1.098 -4.211 1.00 94.31 100 THR A C 1
ATOM 781 O O . THR A 1 100 ? 18.106 -1.565 -3.095 1.00 94.31 100 THR A O 1
ATOM 784 N N . VAL A 1 101 ? 19.355 -0.290 -4.460 1.00 95.06 101 VAL A N 1
ATOM 785 C CA . VAL A 1 101 ? 20.245 0.228 -3.416 1.00 95.06 101 VAL A CA 1
ATOM 786 C C . VAL A 1 101 ? 19.867 1.658 -3.046 1.00 95.06 101 VAL A C 1
ATOM 788 O O . VAL A 1 101 ? 19.410 2.435 -3.888 1.00 95.06 101 VAL A O 1
ATOM 791 N N . ARG A 1 102 ? 20.076 2.008 -1.775 1.00 93.88 102 ARG A N 1
ATOM 792 C CA . ARG A 1 102 ? 19.925 3.376 -1.268 1.00 93.88 102 ARG A CA 1
ATOM 793 C C . ARG A 1 102 ? 21.245 4.111 -1.407 1.00 93.88 102 ARG A C 1
ATOM 795 O O . ARG A 1 102 ? 22.283 3.601 -0.996 1.00 93.88 102 ARG A O 1
ATOM 802 N N . LEU A 1 103 ? 21.187 5.314 -1.953 1.00 94.94 103 LEU A N 1
ATOM 803 C CA . LEU A 1 103 ? 22.332 6.196 -2.123 1.00 94.94 103 LEU A CA 1
ATOM 804 C C . LEU A 1 103 ? 22.086 7.498 -1.358 1.00 94.94 103 LEU A C 1
ATOM 806 O O . LEU A 1 103 ? 20.949 7.961 -1.225 1.00 94.94 103 LEU A O 1
ATOM 810 N N . LEU A 1 104 ? 23.162 8.094 -0.854 1.00 95.94 104 LEU A N 1
ATOM 811 C CA . LEU A 1 104 ? 23.107 9.392 -0.193 1.00 95.94 104 LEU A CA 1
ATOM 812 C C . LEU A 1 104 ? 22.947 10.503 -1.241 1.00 95.94 104 LEU A C 1
ATOM 814 O O . LEU A 1 104 ? 23.737 10.600 -2.178 1.00 95.94 104 LEU A O 1
ATOM 818 N N . GLY A 1 105 ? 21.931 11.347 -1.075 1.00 95.06 105 GLY A N 1
ATOM 819 C CA . GLY A 1 105 ? 21.752 12.564 -1.859 1.00 95.06 105 GLY A CA 1
ATOM 820 C C . GLY A 1 105 ? 22.549 13.749 -1.304 1.00 95.06 105 GLY A C 1
ATOM 821 O O . GLY A 1 105 ? 23.087 13.721 -0.202 1.00 95.06 105 GLY A O 1
ATOM 822 N N . SER A 1 106 ? 22.592 14.845 -2.061 1.00 94.94 106 SER A N 1
ATOM 823 C CA . SER A 1 106 ? 23.411 16.032 -1.752 1.00 94.94 106 SER A CA 1
ATOM 824 C C . SER A 1 106 ? 22.882 16.951 -0.637 1.00 94.94 106 SER A C 1
ATOM 826 O O . SER A 1 106 ? 23.467 18.005 -0.392 1.00 94.94 106 SER A O 1
ATOM 828 N N . ARG A 1 107 ? 21.772 16.607 0.030 1.00 95.75 107 ARG A N 1
ATOM 829 C CA . ARG A 1 107 ? 21.170 17.412 1.111 1.00 95.75 107 ARG A CA 1
ATOM 830 C C . ARG A 1 107 ? 20.794 16.519 2.297 1.00 95.75 107 ARG A C 1
ATOM 832 O O . ARG A 1 107 ? 20.444 15.360 2.069 1.00 95.75 107 ARG A O 1
ATOM 839 N N . PRO A 1 108 ? 20.795 17.033 3.541 1.00 94.12 108 PRO A N 1
ATOM 840 C CA . PRO A 1 108 ? 20.294 16.285 4.691 1.00 94.12 108 PRO A CA 1
ATOM 841 C C . PRO A 1 108 ? 18.884 15.739 4.441 1.00 94.12 108 PRO A C 1
ATOM 843 O O . PRO A 1 108 ? 18.012 16.459 3.959 1.00 94.12 108 PRO A O 1
ATOM 846 N N . GLY A 1 109 ? 18.676 14.454 4.736 1.00 88.31 109 GLY A N 1
ATOM 847 C CA . GLY A 1 109 ? 17.398 13.767 4.522 1.00 88.31 109 GLY A CA 1
ATOM 848 C C . GLY A 1 109 ? 17.072 13.422 3.063 1.00 88.31 109 GLY A C 1
ATOM 849 O O . GLY A 1 109 ? 16.036 12.815 2.808 1.00 88.31 109 GLY A O 1
ATOM 850 N N . HIS A 1 110 ? 17.934 13.765 2.101 1.00 90.25 110 HIS A N 1
ATOM 851 C CA . HIS A 1 110 ? 17.740 13.394 0.704 1.00 90.25 110 HIS A CA 1
ATOM 852 C C . HIS A 1 110 ? 18.323 12.003 0.447 1.00 90.25 110 HIS A C 1
ATOM 854 O O . HIS A 1 110 ? 19.538 11.829 0.367 1.00 90.25 110 HIS A O 1
ATOM 860 N N . GLN A 1 111 ? 17.445 11.014 0.309 1.00 89.94 111 GLN A N 1
ATOM 861 C CA . GLN A 1 111 ? 17.803 9.664 -0.108 1.00 89.94 111 GLN A CA 1
ATOM 862 C C . GLN A 1 111 ? 17.501 9.488 -1.596 1.00 89.94 111 GLN A C 1
ATOM 864 O O . GLN A 1 111 ? 16.445 9.897 -2.075 1.00 89.94 111 GLN A O 1
ATOM 869 N N . LEU A 1 112 ? 18.420 8.844 -2.307 1.00 90.19 112 LEU A N 1
ATOM 870 C CA . LEU A 1 112 ? 18.238 8.397 -3.681 1.00 90.19 112 LEU A CA 1
ATOM 871 C C . LEU A 1 112 ? 18.093 6.873 -3.705 1.00 90.19 112 LEU A C 1
ATOM 873 O O . LEU A 1 112 ? 18.635 6.172 -2.849 1.00 90.19 112 LEU A O 1
ATOM 877 N N . THR A 1 113 ? 17.404 6.363 -4.718 1.00 91.31 113 THR A N 1
ATOM 878 C CA . THR A 1 113 ? 17.222 4.925 -4.928 1.00 91.31 113 THR A CA 1
ATOM 879 C C . THR A 1 113 ? 17.699 4.576 -6.329 1.00 91.31 113 THR A C 1
ATOM 881 O O . THR A 1 113 ? 17.288 5.219 -7.293 1.00 91.31 113 THR A O 1
ATOM 884 N N . TRP A 1 114 ? 18.553 3.558 -6.451 1.00 92.19 114 TRP A N 1
ATOM 885 C CA . TRP A 1 114 ? 19.098 3.119 -7.736 1.00 92.19 114 TRP A CA 1
ATOM 886 C C . TRP A 1 114 ? 18.780 1.637 -7.994 1.00 92.19 114 TRP A C 1
ATOM 888 O O . TRP A 1 114 ? 19.030 0.814 -7.110 1.00 92.19 114 TRP A O 1
ATOM 898 N N . PRO A 1 115 ? 18.220 1.267 -9.165 1.00 94.31 115 PRO A N 1
ATOM 899 C CA . PRO A 1 115 ? 18.036 -0.136 -9.533 1.00 94.31 115 PRO A CA 1
ATOM 900 C C . PRO A 1 115 ? 19.379 -0.867 -9.644 1.00 94.31 115 PRO A C 1
ATOM 902 O O . PRO A 1 115 ? 20.298 -0.381 -10.297 1.00 94.31 115 PRO A O 1
ATOM 905 N N . VAL A 1 116 ? 19.486 -2.050 -9.039 1.00 95.31 116 VAL A N 1
ATOM 906 C CA . VAL A 1 116 ? 20.675 -2.913 -9.175 1.00 95.31 116 VAL A CA 1
ATOM 907 C C . VAL A 1 116 ? 20.652 -3.663 -10.505 1.00 95.31 116 VAL A C 1
ATOM 909 O O . VAL A 1 116 ? 21.689 -3.856 -11.134 1.00 95.31 116 VAL A O 1
ATOM 912 N N . THR A 1 117 ? 19.462 -4.072 -10.941 1.00 92.44 117 THR A N 1
ATOM 913 C CA . THR A 1 117 ? 19.237 -4.797 -12.192 1.00 92.44 117 THR A CA 1
ATOM 914 C C . THR A 1 117 ? 18.218 -4.064 -13.055 1.00 92.44 117 THR A C 1
ATOM 916 O O . THR A 1 117 ? 17.361 -3.327 -12.559 1.00 92.44 117 THR A O 1
ATOM 919 N N . ALA A 1 118 ? 18.313 -4.262 -14.370 1.00 93.38 118 ALA A N 1
ATOM 920 C CA . ALA A 1 118 ? 17.241 -3.873 -15.271 1.00 93.38 118 ALA A CA 1
ATOM 921 C C . ALA A 1 118 ? 16.047 -4.812 -15.053 1.00 93.38 118 ALA A C 1
ATOM 923 O O . ALA A 1 118 ? 16.209 -6.030 -15.006 1.00 93.38 118 ALA A O 1
ATOM 924 N N . ALA A 1 119 ? 14.856 -4.238 -14.943 1.00 95.62 119 ALA A N 1
ATOM 925 C CA . ALA A 1 119 ? 13.597 -4.962 -14.854 1.00 95.62 119 ALA A CA 1
ATOM 926 C C . ALA A 1 119 ? 12.567 -4.264 -15.741 1.00 95.62 119 ALA A C 1
ATOM 928 O O . ALA A 1 119 ? 12.657 -3.052 -15.965 1.00 95.62 119 ALA A O 1
ATOM 929 N N . ASP A 1 120 ? 11.582 -5.012 -16.237 1.00 96.31 120 ASP A N 1
ATOM 930 C CA . ASP A 1 120 ? 10.455 -4.387 -16.918 1.00 96.31 120 ASP A CA 1
ATOM 931 C C . ASP A 1 120 ? 9.697 -3.449 -15.954 1.00 96.31 120 ASP A C 1
ATOM 933 O O . ASP A 1 120 ? 9.666 -3.698 -14.740 1.00 96.31 120 ASP A O 1
ATOM 937 N N . PRO A 1 121 ? 9.067 -2.372 -16.461 1.00 96.00 121 PRO A N 1
ATOM 938 C CA . PRO A 1 121 ? 8.422 -1.364 -15.618 1.00 96.00 121 PRO A CA 1
ATOM 939 C C . PRO A 1 121 ? 7.384 -1.919 -14.633 1.00 96.00 121 PRO A C 1
ATOM 941 O O . PRO A 1 121 ? 7.231 -1.396 -13.530 1.00 96.00 121 PRO A O 1
ATOM 944 N N . ALA A 1 122 ? 6.682 -2.991 -15.004 1.00 97.06 122 ALA A N 1
ATOM 945 C CA . ALA A 1 122 ? 5.666 -3.605 -14.163 1.00 97.06 122 ALA A CA 1
ATOM 946 C C . ALA A 1 122 ? 6.286 -4.411 -13.008 1.00 97.06 122 ALA A C 1
ATOM 948 O O . ALA A 1 122 ? 5.840 -4.278 -11.868 1.00 97.06 122 ALA A O 1
ATOM 949 N N . THR A 1 123 ? 7.347 -5.183 -13.263 1.00 97.69 123 THR A N 1
ATOM 950 C CA . THR A 1 123 ? 8.126 -5.852 -12.204 1.00 97.69 123 THR A CA 1
ATOM 951 C C . THR A 1 123 ? 8.745 -4.826 -11.254 1.00 97.69 123 THR A C 1
ATOM 953 O O . THR A 1 123 ? 8.666 -4.993 -10.037 1.00 97.69 123 THR A O 1
ATOM 956 N N . ARG A 1 124 ? 9.277 -3.718 -11.789 1.00 97.38 124 ARG A N 1
ATOM 957 C CA . ARG A 1 124 ? 9.821 -2.620 -10.980 1.00 97.38 124 ARG A CA 1
ATOM 958 C C . ARG A 1 124 ? 8.773 -2.003 -10.048 1.00 97.38 124 ARG A C 1
ATOM 960 O O . ARG A 1 124 ? 9.050 -1.858 -8.862 1.00 97.38 124 ARG A O 1
ATOM 967 N N . LEU A 1 125 ? 7.572 -1.699 -10.553 1.00 97.88 125 LEU A N 1
ATOM 968 C CA . LEU A 1 125 ? 6.466 -1.184 -9.734 1.00 97.88 125 LEU A CA 1
ATOM 969 C C . LEU A 1 125 ? 6.142 -2.132 -8.569 1.00 97.88 125 LEU A C 1
ATOM 971 O O . LEU A 1 125 ? 5.988 -1.692 -7.430 1.00 97.88 125 LEU A O 1
ATOM 975 N N . CYS A 1 126 ? 6.040 -3.432 -8.850 1.00 98.50 126 CYS A N 1
ATOM 976 C CA . CYS A 1 126 ? 5.707 -4.426 -7.833 1.00 98.50 126 CYS A CA 1
ATOM 977 C C . CYS A 1 126 ? 6.804 -4.536 -6.760 1.00 98.50 126 CYS A C 1
ATOM 979 O O . CYS A 1 126 ? 6.489 -4.618 -5.572 1.00 98.50 126 CYS A O 1
ATOM 981 N N . ALA A 1 127 ? 8.076 -4.485 -7.163 1.00 98.25 127 ALA A N 1
ATOM 982 C CA . ALA A 1 127 ? 9.211 -4.498 -6.245 1.00 98.25 127 ALA A CA 1
ATOM 983 C C . ALA A 1 127 ? 9.277 -3.235 -5.372 1.00 98.25 127 ALA A C 1
ATOM 985 O O . ALA A 1 127 ? 9.526 -3.345 -4.173 1.00 98.25 127 ALA A O 1
ATOM 986 N N . ASP A 1 128 ? 8.993 -2.052 -5.927 1.00 97.50 128 ASP A N 1
ATOM 987 C CA . ASP A 1 128 ? 8.957 -0.798 -5.158 1.00 97.50 128 ASP A CA 1
ATOM 988 C C . ASP A 1 128 ? 7.840 -0.813 -4.097 1.00 97.50 128 ASP A C 1
ATOM 990 O O . ASP A 1 128 ? 8.053 -0.396 -2.956 1.00 97.50 128 ASP A O 1
ATOM 994 N N . ILE A 1 129 ? 6.658 -1.347 -4.434 1.00 98.62 129 ILE A N 1
ATOM 995 C CA . ILE A 1 129 ? 5.556 -1.539 -3.474 1.00 98.62 129 ILE A CA 1
ATOM 996 C C . ILE A 1 129 ? 5.962 -2.523 -2.367 1.00 98.62 129 ILE A C 1
ATOM 998 O O . ILE A 1 129 ? 5.705 -2.274 -1.184 1.00 98.62 129 ILE A O 1
ATOM 1002 N N . ALA A 1 130 ? 6.611 -3.630 -2.733 1.00 98.69 130 ALA A N 1
ATOM 1003 C CA . ALA A 1 130 ? 7.102 -4.614 -1.777 1.00 98.69 130 ALA A CA 1
ATOM 1004 C C . ALA A 1 130 ? 8.157 -4.012 -0.834 1.00 98.69 130 ALA A C 1
ATOM 1006 O O . ALA A 1 130 ? 8.030 -4.140 0.384 1.00 98.69 130 ALA A O 1
ATOM 1007 N N . ALA A 1 131 ? 9.131 -3.272 -1.370 1.00 98.00 131 ALA A N 1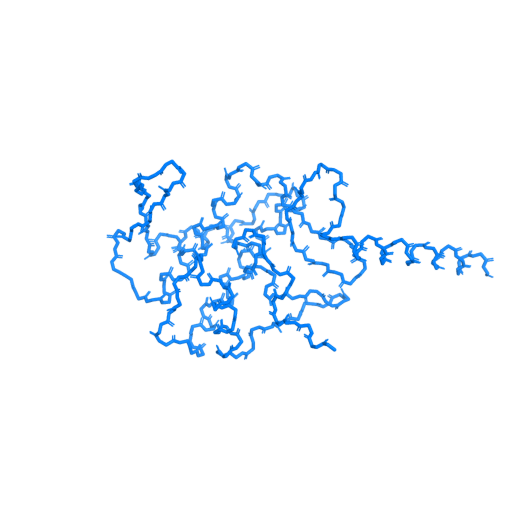
ATOM 1008 C CA . ALA A 1 131 ? 10.151 -2.576 -0.589 1.00 98.00 131 ALA A CA 1
ATOM 1009 C C . ALA A 1 131 ? 9.535 -1.560 0.387 1.00 98.00 131 ALA A C 1
ATOM 1011 O O . ALA A 1 131 ? 9.883 -1.553 1.566 1.00 98.00 131 ALA A O 1
ATOM 1012 N N . ALA A 1 132 ? 8.555 -0.767 -0.058 1.00 97.88 132 ALA A N 1
ATOM 1013 C CA . ALA A 1 132 ? 7.843 0.168 0.815 1.00 97.88 132 ALA A CA 1
ATOM 1014 C C . ALA A 1 132 ? 7.045 -0.533 1.930 1.00 97.88 132 ALA A C 1
ATOM 1016 O O . ALA A 1 132 ? 6.866 0.022 3.015 1.00 97.88 132 ALA A O 1
ATOM 1017 N N . THR A 1 133 ? 6.560 -1.749 1.671 1.00 98.75 133 THR A N 1
ATOM 1018 C CA . THR A 1 133 ? 5.856 -2.570 2.667 1.00 98.75 133 THR A CA 1
ATOM 1019 C C . THR A 1 133 ? 6.819 -3.122 3.710 1.00 98.75 133 THR A C 1
ATOM 1021 O O . THR A 1 133 ? 6.525 -3.048 4.904 1.00 98.75 133 THR A O 1
ATOM 1024 N N . ILE A 1 134 ? 7.985 -3.609 3.273 1.00 98.56 134 ILE A N 1
ATOM 1025 C CA . ILE A 1 134 ? 9.075 -4.032 4.159 1.00 98.56 134 ILE A CA 1
ATOM 1026 C C . ILE A 1 134 ? 9.490 -2.857 5.048 1.00 98.56 134 ILE A C 1
ATOM 1028 O O . ILE A 1 134 ? 9.450 -2.981 6.267 1.00 98.56 134 ILE A O 1
ATOM 1032 N N . ASP A 1 135 ? 9.771 -1.693 4.457 1.00 97.19 135 ASP A N 1
ATOM 1033 C CA . ASP A 1 135 ? 10.199 -0.496 5.187 1.00 97.19 135 ASP A CA 1
ATOM 1034 C C . ASP A 1 135 ? 9.208 -0.054 6.263 1.00 97.19 135 ASP A C 1
ATOM 1036 O O . ASP A 1 135 ? 9.613 0.317 7.367 1.00 97.19 135 ASP A O 1
ATOM 1040 N N . LEU A 1 136 ? 7.908 -0.116 5.964 1.00 98.38 136 LEU A N 1
ATOM 1041 C CA . LEU A 1 136 ? 6.868 0.191 6.939 1.00 98.38 136 LEU A CA 1
ATOM 1042 C C . LEU A 1 136 ? 6.878 -0.803 8.109 1.00 98.38 136 LEU A C 1
ATOM 1044 O O . LEU A 1 136 ? 6.842 -0.385 9.265 1.00 98.38 136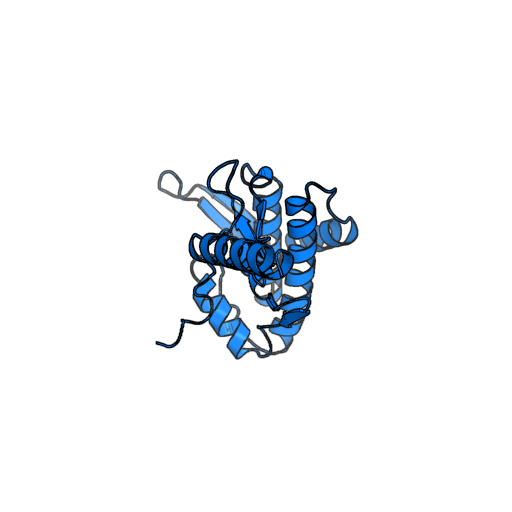 LEU A O 1
ATOM 1048 N N . LEU A 1 137 ? 6.917 -2.105 7.820 1.00 98.44 137 LEU A N 1
ATOM 1049 C CA . LEU A 1 137 ? 6.752 -3.157 8.827 1.00 98.44 137 LEU A CA 1
ATOM 1050 C C . LEU A 1 137 ? 8.021 -3.467 9.626 1.00 98.44 137 LEU A C 1
ATOM 1052 O O . LEU A 1 137 ? 7.922 -4.015 10.721 1.00 98.44 137 LEU A O 1
ATOM 1056 N N . THR A 1 138 ? 9.199 -3.106 9.120 1.00 97.50 138 THR A N 1
ATOM 1057 C CA . THR A 1 138 ? 10.468 -3.224 9.857 1.00 97.50 138 THR A CA 1
ATOM 1058 C C . THR A 1 138 ? 10.925 -1.902 10.471 1.00 97.50 138 THR A C 1
ATOM 1060 O O . THR A 1 138 ? 11.910 -1.871 11.206 1.00 97.50 138 THR A O 1
ATOM 1063 N N . GLY A 1 139 ? 10.255 -0.797 10.138 1.00 96.12 139 GLY A N 1
ATOM 1064 C CA . GLY A 1 139 ? 10.577 0.541 10.618 1.00 96.12 139 GLY A CA 1
ATOM 1065 C C . GLY A 1 139 ? 9.891 0.912 11.934 1.00 96.12 139 GLY A C 1
ATOM 1066 O O . GLY A 1 139 ? 9.138 0.144 12.530 1.00 96.12 139 GLY A O 1
ATOM 1067 N N . SER A 1 140 ? 10.115 2.154 12.371 1.00 94.19 140 SER A N 1
ATOM 1068 C CA . SER A 1 140 ? 9.509 2.720 13.587 1.00 94.19 140 SER A CA 1
ATOM 1069 C C . SER A 1 140 ? 7.982 2.789 13.540 1.00 94.19 140 SER A C 1
ATOM 1071 O O . SER A 1 140 ? 7.330 2.750 14.581 1.00 94.19 140 SER A O 1
ATOM 1073 N N . ASP A 1 141 ? 7.414 2.891 12.338 1.00 94.94 141 ASP A N 1
ATOM 1074 C CA . ASP A 1 141 ? 5.978 3.077 12.127 1.00 94.94 141 ASP A CA 1
ATOM 1075 C C . ASP A 1 141 ? 5.194 1.756 12.214 1.00 94.94 141 ASP A C 1
ATOM 1077 O O . ASP A 1 141 ? 3.964 1.782 12.254 1.00 94.94 141 ASP A O 1
ATOM 1081 N N . ALA A 1 142 ? 5.873 0.604 12.288 1.00 96.00 142 ALA A N 1
ATOM 1082 C CA . ALA A 1 142 ? 5.244 -0.717 12.274 1.00 96.00 142 ALA A CA 1
ATOM 1083 C C . ALA A 1 142 ? 4.172 -0.872 13.365 1.00 96.00 142 ALA A C 1
ATOM 1085 O O . ALA A 1 142 ? 3.066 -1.345 13.110 1.00 96.00 142 ALA A O 1
ATOM 1086 N N . THR A 1 143 ? 4.464 -0.394 14.579 1.00 94.00 143 THR A N 1
ATOM 1087 C CA . THR A 1 143 ? 3.540 -0.461 15.724 1.00 94.00 143 THR A CA 1
ATOM 1088 C C . THR A 1 143 ? 2.450 0.609 15.686 1.00 94.00 143 THR A C 1
ATOM 1090 O O . THR A 1 143 ? 1.531 0.580 16.505 1.00 94.00 143 THR A O 1
ATOM 1093 N N . ALA A 1 144 ? 2.518 1.565 14.757 1.00 96.19 144 ALA A N 1
ATOM 1094 C CA . ALA A 1 144 ? 1.517 2.611 14.579 1.00 96.19 144 ALA A CA 1
ATOM 1095 C C . ALA A 1 144 ? 0.449 2.246 13.535 1.00 96.19 144 ALA A C 1
ATOM 1097 O O . ALA A 1 144 ? -0.576 2.930 13.472 1.00 96.19 144 ALA A O 1
ATOM 1098 N N . VAL A 1 145 ? 0.648 1.172 12.761 1.00 97.50 145 VAL A N 1
ATOM 1099 C CA . VAL A 1 145 ? -0.345 0.661 11.806 1.00 97.50 145 VAL A CA 1
ATOM 1100 C C . VAL A 1 145 ? -1.626 0.268 12.547 1.00 97.50 145 VAL A C 1
ATOM 1102 O O . VAL A 1 145 ? -1.602 -0.404 13.581 1.00 97.50 145 VAL A O 1
ATOM 1105 N N . ALA A 1 146 ? -2.764 0.728 12.035 1.00 97.00 146 ALA A N 1
ATOM 1106 C CA . ALA A 1 146 ? -4.069 0.534 12.649 1.00 97.00 146 ALA A CA 1
ATOM 1107 C C . ALA A 1 146 ? -5.166 0.369 11.598 1.00 97.00 146 ALA A C 1
ATOM 1109 O O . ALA A 1 146 ? -5.062 0.884 10.487 1.00 97.00 146 ALA A O 1
ATOM 1110 N N . LEU A 1 147 ? -6.255 -0.302 11.976 1.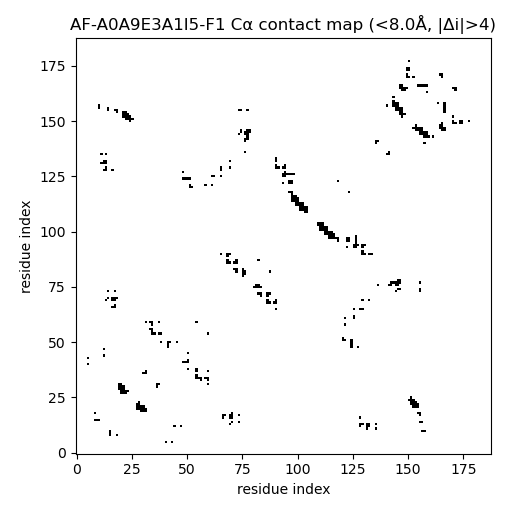00 95.06 147 LEU A N 1
ATOM 1111 C CA . LEU A 1 147 ? -7.468 -0.419 11.173 1.00 95.06 147 LEU A CA 1
ATOM 1112 C C . LEU A 1 147 ? -8.576 0.424 11.808 1.00 95.06 147 LEU A C 1
ATOM 1114 O O . LEU A 1 147 ? -8.869 0.284 12.991 1.00 95.06 147 LEU A O 1
ATOM 1118 N N . CYS A 1 148 ? -9.210 1.300 11.030 1.00 94.19 148 CYS A N 1
ATOM 1119 C CA . CYS A 1 148 ? -10.274 2.150 11.548 1.00 94.19 148 CYS A CA 1
ATOM 1120 C C . CYS A 1 148 ? -11.564 1.349 11.769 1.00 94.19 148 CYS A C 1
ATOM 1122 O O . CYS A 1 148 ? -12.181 0.855 10.819 1.00 94.19 148 CYS A O 1
ATOM 1124 N N . ASP A 1 149 ? -12.002 1.301 13.025 1.00 89.75 149 ASP A N 1
ATOM 1125 C CA . ASP A 1 149 ? -13.192 0.582 13.488 1.00 89.75 149 ASP A CA 1
ATOM 1126 C C . ASP A 1 149 ? -14.498 1.390 13.368 1.00 89.75 149 ASP A C 1
ATOM 1128 O O . ASP A 1 149 ? -15.581 0.873 13.647 1.00 89.75 149 ASP A O 1
ATOM 1132 N N . ALA A 1 150 ? -14.426 2.652 12.923 1.00 91.94 150 ALA A N 1
ATOM 1133 C CA . ALA A 1 150 ? -15.612 3.482 12.777 1.00 91.94 150 ALA A CA 1
ATOM 1134 C C . ALA A 1 150 ? -16.605 2.813 11.814 1.00 91.94 150 ALA A C 1
ATOM 1136 O O . ALA A 1 150 ? -16.188 2.344 10.744 1.00 91.94 150 ALA A O 1
ATOM 1137 N N . PRO A 1 151 ? -17.917 2.839 12.115 1.00 88.06 151 PRO A N 1
ATOM 1138 C CA . PRO A 1 151 ? -18.921 2.171 11.300 1.00 88.06 151 PRO A CA 1
ATOM 1139 C C . PRO A 1 151 ? -18.780 2.514 9.814 1.00 88.06 151 PRO A C 1
ATOM 1141 O O . PRO A 1 151 ? -18.750 3.687 9.430 1.00 88.06 151 PRO A O 1
ATOM 1144 N N . GLY A 1 152 ? -18.610 1.485 8.981 1.00 86.25 152 GLY A N 1
ATOM 1145 C CA . GLY A 1 152 ? -18.451 1.621 7.531 1.00 86.25 152 GLY A CA 1
ATOM 1146 C C . GLY A 1 152 ? -17.123 2.214 7.032 1.00 86.25 152 GLY A C 1
ATOM 1147 O O . GLY A 1 152 ? -17.069 2.589 5.864 1.00 86.25 152 GLY A O 1
ATOM 1148 N N . CYS A 1 153 ? -16.074 2.329 7.861 1.00 90.25 153 CYS A N 1
ATOM 1149 C CA . CYS A 1 153 ? -14.751 2.799 7.423 1.00 90.25 153 CYS A CA 1
ATOM 1150 C C . CYS A 1 153 ? -13.830 1.657 6.970 1.00 90.25 153 CYS A C 1
ATOM 1152 O O . CYS A 1 153 ? -13.660 1.458 5.770 1.00 90.25 153 CYS A O 1
ATOM 1154 N N . GLY A 1 154 ? -13.223 0.924 7.913 1.00 89.44 154 GLY A N 1
ATOM 1155 C CA . GLY A 1 154 ? -12.332 -0.200 7.621 1.00 89.44 154 GLY A CA 1
ATOM 1156 C C . GLY A 1 154 ? -11.070 0.141 6.829 1.00 89.44 154 GLY A C 1
ATOM 1157 O O . GLY A 1 154 ? -10.567 -0.736 6.131 1.00 89.44 154 GLY A O 1
ATOM 1158 N N . GLN A 1 155 ? -10.599 1.388 6.890 1.00 92.81 155 GLN A N 1
ATOM 1159 C CA . GLN A 1 155 ? -9.339 1.810 6.271 1.00 92.81 155 GLN A CA 1
ATOM 1160 C C . GLN A 1 155 ? -8.159 1.543 7.195 1.00 92.81 155 GLN A C 1
ATOM 1162 O O . GLN A 1 155 ? -8.275 1.734 8.409 1.00 92.81 155 GLN A O 1
ATOM 1167 N N . LEU A 1 156 ? -7.032 1.141 6.614 1.00 96.38 156 LEU A N 1
ATOM 1168 C CA . LEU A 1 156 ? -5.747 1.147 7.307 1.00 96.38 156 LEU A CA 1
ATOM 1169 C C . LEU A 1 156 ? -5.240 2.589 7.421 1.00 96.38 156 LEU A C 1
ATOM 1171 O O . LEU A 1 156 ? -5.496 3.392 6.525 1.00 96.38 156 LEU A O 1
ATOM 1175 N N . TYR A 1 157 ? -4.562 2.927 8.513 1.00 96.94 157 TYR A N 1
ATOM 1176 C CA . TYR A 1 157 ? -3.975 4.251 8.737 1.00 96.94 157 TYR A CA 1
ATOM 1177 C C . TYR A 1 157 ? -2.798 4.172 9.714 1.00 96.94 157 TYR A C 1
ATOM 1179 O O . TYR A 1 157 ? -2.671 3.186 10.451 1.00 96.94 157 TYR A O 1
ATOM 1187 N N . LEU A 1 158 ? -1.965 5.216 9.762 1.00 96.62 158 LEU A N 1
ATOM 1188 C CA . LEU A 1 158 ? -0.989 5.389 10.840 1.00 96.62 158 LEU A CA 1
ATOM 1189 C C . LEU A 1 158 ? -1.564 6.203 11.995 1.00 96.62 158 LEU A C 1
ATOM 1191 O O . LEU A 1 158 ? -2.062 7.320 11.830 1.00 96.62 158 LEU A O 1
ATOM 1195 N N . ARG A 1 159 ? -1.451 5.667 13.212 1.00 95.56 159 ARG A N 1
ATOM 1196 C CA . ARG A 1 159 ? -1.730 6.436 14.426 1.00 95.56 159 ARG A CA 1
ATOM 1197 C C . ARG A 1 159 ? -0.719 7.574 14.557 1.00 95.56 159 ARG A C 1
ATOM 1199 O O . ARG A 1 159 ? 0.464 7.336 14.763 1.00 95.56 159 ARG A O 1
ATOM 1206 N N . GLY A 1 160 ? -1.208 8.811 14.568 1.00 92.94 160 GLY A N 1
ATOM 1207 C CA . GLY A 1 160 ? -0.416 9.986 14.941 1.00 92.94 160 GLY A CA 1
ATOM 1208 C C . GLY A 1 160 ? -0.247 10.151 16.457 1.00 92.94 160 GLY A C 1
ATOM 1209 O O . GLY A 1 160 ? 0.522 10.993 16.907 1.00 92.94 160 GLY A O 1
ATOM 1210 N N . ARG A 1 161 ? -0.987 9.380 17.266 1.00 92.06 161 ARG A N 1
ATOM 1211 C CA . ARG A 1 161 ? -0.872 9.337 18.733 1.00 92.06 161 ARG A CA 1
ATOM 1212 C C . ARG A 1 161 ? -1.343 7.985 19.286 1.00 92.06 161 ARG A C 1
ATOM 1214 O O . ARG A 1 161 ? -2.242 7.395 18.683 1.00 92.06 161 ARG A O 1
ATOM 1221 N N . PRO A 1 162 ? -0.844 7.531 20.453 1.00 87.44 162 PRO A N 1
ATOM 1222 C CA . PRO A 1 162 ? -1.132 6.191 20.984 1.00 87.44 162 PRO A CA 1
ATOM 1223 C C . PRO A 1 162 ? -2.625 5.837 21.075 1.00 87.44 162 PRO A C 1
ATOM 1225 O O . PRO A 1 162 ? -3.029 4.748 20.688 1.00 87.44 162 PRO A O 1
ATOM 1228 N N . ASN A 1 163 ? -3.468 6.789 21.488 1.00 88.38 163 ASN A N 1
ATOM 1229 C CA . ASN A 1 163 ? -4.903 6.561 21.712 1.00 88.38 163 ASN A CA 1
ATOM 1230 C C . ASN A 1 163 ? -5.787 6.934 20.505 1.00 88.38 163 ASN A C 1
ATOM 1232 O O . ASN A 1 163 ? -6.988 7.172 20.657 1.00 88.38 163 ASN A O 1
ATOM 1236 N N . GLN A 1 164 ? -5.220 7.070 19.303 1.00 94.31 164 GLN A N 1
ATOM 1237 C CA . GLN A 1 164 ? -6.015 7.359 18.110 1.00 94.31 164 GLN A CA 1
ATOM 1238 C C . GLN A 1 164 ? -6.772 6.109 17.647 1.00 94.31 164 GLN A C 1
ATOM 1240 O O . GLN A 1 164 ? -6.184 5.210 17.054 1.00 94.31 164 GLN A O 1
ATOM 1245 N N . GLN A 1 165 ? -8.089 6.103 17.865 1.00 91.50 165 GLN A N 1
ATOM 1246 C CA . GLN A 1 165 ? -8.990 4.998 17.501 1.00 91.50 165 GLN A CA 1
ATOM 1247 C C . GLN A 1 165 ? -9.528 5.075 16.060 1.00 91.50 165 GLN A C 1
ATOM 1249 O O . GLN A 1 165 ? -9.967 4.076 15.502 1.00 91.50 165 GLN A O 1
ATOM 1254 N N . TRP A 1 166 ? -9.500 6.260 15.437 1.00 95.19 166 TRP A N 1
ATOM 1255 C CA . TRP A 1 166 ? -10.087 6.477 14.111 1.00 95.19 166 TRP A CA 1
ATOM 1256 C C . TRP A 1 166 ? -9.125 7.184 13.162 1.00 95.19 166 TRP A C 1
ATOM 1258 O O . TRP A 1 166 ? -8.366 8.060 13.585 1.00 95.19 166 TRP A O 1
ATOM 1268 N N . CYS A 1 167 ? -9.213 6.859 11.869 1.00 94.12 167 CYS A N 1
ATOM 1269 C CA . CYS A 1 167 ? -8.330 7.423 10.845 1.00 94.12 167 CYS A CA 1
ATOM 1270 C C . CYS A 1 167 ? -8.492 8.942 10.686 1.00 94.12 167 CYS A C 1
ATOM 1272 O O . CYS A 1 167 ? -7.535 9.630 10.359 1.00 94.12 167 CYS A O 1
ATOM 1274 N N . ASN A 1 168 ? -9.681 9.493 10.959 1.00 92.56 168 ASN A N 1
ATOM 1275 C CA . ASN A 1 168 ? -9.927 10.933 10.885 1.00 92.56 168 ASN A CA 1
ATOM 1276 C C . ASN A 1 168 ? -11.059 11.401 11.826 1.00 92.56 168 ASN A C 1
ATOM 1278 O O . ASN A 1 168 ? -11.844 10.579 12.324 1.00 92.56 168 ASN A O 1
ATOM 1282 N N . PRO A 1 169 ? -11.194 12.724 12.060 1.00 93.12 169 PRO A N 1
ATOM 1283 C CA . PRO A 1 169 ? -12.236 13.278 12.925 1.00 93.12 169 PRO A CA 1
ATOM 1284 C C . PRO A 1 169 ? -13.669 12.922 12.503 1.00 93.12 169 PRO A C 1
ATOM 1286 O O . PRO A 1 169 ? -14.502 12.646 13.368 1.00 93.12 169 PRO A O 1
ATOM 1289 N N . HIS A 1 170 ? -13.961 12.862 11.197 1.00 92.38 170 HIS A N 1
ATOM 1290 C CA . HIS A 1 170 ? -15.293 12.508 10.690 1.00 92.38 170 HIS A CA 1
ATOM 1291 C C . HIS A 1 170 ? -15.694 11.076 11.062 1.00 92.38 170 HIS A C 1
ATOM 1293 O O . HIS A 1 170 ? -16.847 10.829 11.418 1.00 92.38 170 HIS A O 1
ATOM 1299 N N . CYS A 1 171 ? -14.748 10.135 11.028 1.00 94.31 171 CYS A N 1
ATOM 1300 C CA . CYS A 1 171 ? -14.956 8.767 11.496 1.00 94.31 171 CYS A CA 1
ATOM 1301 C C . CYS A 1 171 ? -15.288 8.730 12.991 1.00 94.31 171 CYS A C 1
ATOM 1303 O O . CYS A 1 171 ? -16.238 8.054 13.384 1.00 94.31 171 CYS A O 1
ATOM 1305 N N . GLY A 1 172 ? -14.600 9.538 13.802 1.00 94.00 172 GLY A N 1
ATOM 1306 C CA . GLY A 1 172 ? -14.918 9.669 15.223 1.00 94.00 172 GLY A CA 1
ATOM 1307 C C . GLY A 1 172 ? -16.300 10.265 15.492 1.00 94.00 172 GLY A C 1
ATOM 1308 O O . GLY A 1 172 ? -17.020 9.775 16.361 1.00 94.00 172 GLY A O 1
ATOM 1309 N N . THR A 1 173 ? -16.708 11.289 14.737 1.00 95.56 173 THR A N 1
ATOM 1310 C CA . THR A 1 173 ? -18.062 11.857 14.844 1.00 95.56 173 THR A CA 1
ATOM 1311 C C . THR A 1 173 ? -19.116 10.813 14.494 1.00 95.56 173 THR A C 1
ATOM 1313 O O . THR A 1 173 ? -20.022 10.585 15.291 1.00 95.56 173 THR A O 1
ATOM 1316 N N . ARG A 1 174 ? -18.945 10.096 13.377 1.00 93.81 174 ARG A N 1
ATOM 1317 C CA . ARG A 1 174 ? -19.863 9.028 12.957 1.00 93.81 174 ARG A CA 1
ATOM 1318 C C . ARG A 1 174 ? -19.995 7.921 14.008 1.00 93.81 174 ARG A C 1
ATOM 1320 O O . ARG A 1 174 ? -21.111 7.541 14.349 1.00 93.81 174 ARG A O 1
ATOM 1327 N N . ALA A 1 175 ? -18.878 7.457 14.572 1.00 93.94 175 ALA A N 1
ATOM 1328 C CA . ALA A 1 175 ? -18.876 6.434 15.618 1.00 93.94 175 ALA A CA 1
ATOM 1329 C C . ALA A 1 175 ? -19.567 6.896 16.917 1.00 93.94 175 ALA A C 1
ATOM 1331 O O . ALA A 1 175 ? -20.185 6.094 17.615 1.00 93.94 175 ALA A O 1
ATOM 1332 N N . ARG A 1 176 ? -19.478 8.185 17.276 1.00 94.25 176 ARG A N 1
ATOM 1333 C CA . ARG A 1 176 ? -20.201 8.739 18.436 1.00 94.25 176 ARG A CA 1
ATOM 1334 C C . ARG A 1 176 ? -21.699 8.878 18.171 1.00 94.25 176 ARG A C 1
ATOM 1336 O O . ARG A 1 176 ? -22.486 8.510 19.039 1.00 94.25 176 ARG A O 1
ATOM 1343 N N . SER A 1 177 ? -22.087 9.365 16.992 1.00 93.38 177 SER A N 1
ATOM 1344 C CA . SER A 1 177 ? -23.495 9.513 16.607 1.00 93.38 177 SER A CA 1
ATOM 1345 C C . SER A 1 177 ? -24.225 8.171 16.599 1.00 93.38 177 SER A C 1
ATOM 1347 O O . SER A 1 177 ? -25.305 8.072 17.172 1.00 93.38 177 SER A O 1
ATOM 1349 N N . GLN A 1 178 ? -23.614 7.124 16.036 1.00 91.06 178 GLN A N 1
ATOM 1350 C CA . GLN A 1 178 ? -24.224 5.793 16.027 1.00 91.06 178 GLN A CA 1
ATOM 1351 C C . GLN A 1 178 ? -24.397 5.227 17.446 1.00 91.06 178 GLN A C 1
ATOM 1353 O O . GLN A 1 178 ? -25.497 4.818 17.799 1.00 91.06 178 GLN A O 1
ATOM 1358 N N . ARG A 1 179 ? -23.369 5.311 18.305 1.00 91.31 179 ARG A N 1
ATOM 1359 C CA . ARG A 1 179 ? -23.478 4.891 19.718 1.00 91.31 179 ARG A CA 1
ATOM 1360 C C . ARG A 1 179 ? -24.538 5.666 20.505 1.00 91.31 179 ARG A C 1
ATOM 1362 O O . ARG A 1 179 ? -25.058 5.180 21.505 1.00 91.31 179 ARG A O 1
ATOM 1369 N N . HIS A 1 180 ? -24.819 6.915 20.135 1.00 91.88 180 HIS A N 1
ATOM 1370 C CA . HIS A 1 180 ? -25.919 7.668 20.736 1.00 91.88 180 HIS A CA 1
ATOM 1371 C C . HIS A 1 180 ? -27.278 7.145 20.261 1.00 91.88 180 HIS A C 1
ATOM 1373 O O . HIS A 1 180 ? -28.135 6.897 21.103 1.00 91.88 180 HIS A O 1
ATOM 1379 N N . ALA A 1 181 ? -27.439 6.910 18.956 1.00 91.12 181 ALA A N 1
ATOM 1380 C CA . ALA A 1 181 ? -28.661 6.343 18.392 1.00 91.12 181 ALA A CA 1
ATOM 1381 C C . ALA A 1 181 ? -28.983 4.95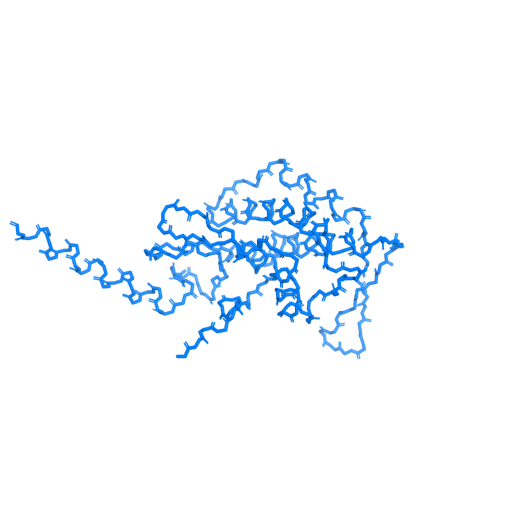6 18.977 1.00 91.12 181 ALA A C 1
ATOM 1383 O O . ALA A 1 181 ? -30.105 4.739 19.417 1.00 91.12 181 ALA A O 1
ATOM 1384 N N . GLU A 1 182 ? -27.989 4.065 19.079 1.00 90.81 182 GLU A N 1
ATOM 1385 C CA . GLU A 1 182 ? -28.138 2.719 19.663 1.00 90.81 182 GLU A CA 1
ATOM 1386 C C . GLU A 1 182 ? -28.613 2.762 21.126 1.00 90.81 182 GLU A C 1
ATOM 1388 O O . GLU A 1 182 ? -29.460 1.968 21.538 1.00 90.81 182 GLU A O 1
ATOM 1393 N N . ARG A 1 183 ? -28.114 3.728 21.914 1.00 89.88 183 ARG A N 1
ATOM 1394 C CA . ARG A 1 183 ? -28.553 3.932 23.305 1.00 89.88 183 ARG A CA 1
ATOM 1395 C C . ARG A 1 183 ? -29.998 4.411 23.406 1.00 89.88 183 ARG A C 1
ATOM 1397 O O . ARG A 1 183 ? -30.676 4.022 24.347 1.00 89.88 183 ARG A O 1
ATOM 1404 N N . LEU A 1 184 ? -30.451 5.247 22.472 1.00 89.69 184 LEU A N 1
ATOM 1405 C CA . LEU A 1 184 ? -31.837 5.719 22.438 1.00 89.69 184 LEU A CA 1
ATOM 1406 C C . LEU A 1 184 ? -32.793 4.605 21.993 1.00 89.69 184 LEU A C 1
ATOM 1408 O O . LEU A 1 184 ? -33.845 4.432 22.598 1.00 89.69 184 LEU A O 1
ATOM 1412 N N . SER A 1 185 ? -32.405 3.801 20.998 1.00 79.81 185 SER A N 1
ATOM 1413 C CA . SER A 1 185 ? -33.220 2.678 20.518 1.00 79.81 185 SER A CA 1
ATOM 1414 C C . SER A 1 185 ? -33.318 1.509 21.501 1.00 79.81 185 SER A C 1
ATOM 1416 O O . SER A 1 185 ? -34.241 0.719 21.388 1.00 79.81 185 SER A O 1
ATOM 1418 N N . GLY A 1 186 ? -32.378 1.373 22.443 1.00 66.81 186 GLY A N 1
ATOM 1419 C CA . GLY A 1 186 ? -32.418 0.348 23.497 1.00 66.81 186 GLY A CA 1
ATOM 1420 C C . GLY A 1 186 ? -33.163 0.764 24.774 1.00 66.81 186 GLY A C 1
ATOM 1421 O O . GLY A 1 186 ? -33.229 -0.022 25.712 1.00 66.81 186 GLY A O 1
ATOM 1422 N N . GLN A 1 187 ? -33.671 2.001 24.840 1.00 58.34 187 GLN A N 1
ATOM 1423 C CA . GLN A 1 187 ? -34.507 2.511 25.941 1.00 58.34 187 GLN A CA 1
ATOM 1424 C C . GLN A 1 187 ? -36.008 2.499 25.602 1.00 58.34 187 GLN A C 1
ATOM 1426 O O . GLN A 1 187 ? -36.810 2.987 26.396 1.00 58.34 187 GLN A O 1
ATOM 1431 N N . THR A 1 188 ? -36.374 1.973 24.429 1.00 47.44 188 THR A N 1
ATOM 1432 C CA . THR A 1 188 ? -37.759 1.818 23.952 1.00 47.44 188 THR A CA 1
ATOM 1433 C C . THR A 1 188 ? -38.106 0.339 23.909 1.00 47.44 188 THR A C 1
ATOM 1435 O O . THR A 1 188 ? -39.263 0.005 24.235 1.00 47.44 188 THR A O 1
#

Nearest PDB structures (foldseek):
  3h0n-assembly1_A-2  TM=7.022E-01  e=7.243E-07  Jannaschia sp. CCS1
  6wxp-assembly3_E  TM=3.801E-01  e=3.237E+00  synthetic construct
  5wlc-assembly1_L5  TM=2.477E-01  e=1.102E+00  Saccharomyces cerevisiae BY4741
  8bqs-assembly1_Dc  TM=2.980E-01  e=4.815E+00  Tetrahymena thermophila SB210
  6zu5-assembly1_SF0  TM=1.820E-01  e=1.836E+00  Paranosema locustae

Foldseek 3Di:
DPDDPLVLDDFQLLLSLLPCWWFFFNDIDHQCPFLVSVVSSCVVVVVQADDAPPSGPVLVVLSPVLSVLSNQQLVCLQVVHDRDPVSVVVLVVLLVQWDWDWDDDPDVPDIDIGTPDDDHRSSVRSNSSSVSSCCCCVDPQSNQWHFAPQRRGRGIHGDPDPPDNHRDPVSVVRNVVVVVVVVVVVVD

pLDDT: mean 93.1, std 9.11, range [37.84, 98.88]

Solvent-accessible surface area (backbone atoms only — not comparable to full-atom values): 10717 Å² total; per-residue (Å²): 132,84,77,60,85,71,73,87,55,81,69,58,67,39,46,39,51,34,52,47,44,40,32,55,71,94,42,77,44,82,60,64,85,47,28,67,41,45,46,56,50,40,63,75,38,50,93,81,41,80,75,48,85,79,66,37,66,69,49,48,66,56,47,54,59,55,32,51,34,46,36,52,41,52,50,25,42,36,71,74,46,79,65,54,68,67,38,54,50,51,38,51,54,34,25,66,70,32,39,66,46,82,42,87,42,100,48,93,93,40,74,41,79,43,73,74,54,92,57,58,54,61,55,38,48,48,7,53,50,25,46,44,38,49,51,41,63,76,40,89,56,30,85,31,38,33,60,18,73,26,82,56,44,59,41,61,39,70,46,93,46,97,85,56,69,44,80,44,72,69,40,48,52,52,41,52,52,51,57,51,52,55,56,56,66,72,74,110